Protein AF-A0A8T4MU63-F1 (afdb_monomer)

Radius of gyration: 15.7 Å; Cα contacts (8 Å, |Δi|>4): 397; chains: 1; bounding box: 39×38×38 Å

Nearest PDB structures (foldseek):
  2qgm-assembly1_A  TM=7.595E-01  e=2.784E-06  Bacillus cereus ATCC 14579
  6xcs-assembly2_B  TM=7.759E-01  e=5.709E-04  Klebsiella pneumoniae
  4ue5-assembly1_D  TM=5.874E-01  e=1.477E-03  Canis lupus familiaris
  2b8t-assembly1_A  TM=2.282E-01  e=4.338E+00  Ureaplasma parvum

Mean predicted aligned error: 3.7 Å

Foldseek 3Di:
DDDCLVLQPQAQEEEEAEDAFWQVVLVVVLVSVVVNVVPDQEAEEEQAAQVCLVPVVVSLVVCLPDDRRNFPNNVVSVVVCVVVVHHYGYQAHDDDDPQVRQVSSLVSVVVVSVVGRHYYYYDHLQQLFLDWDADPNDIHQHSNVVNCVVCPSNYFYEYEAEPFEDEQPGGDDDDPDPPRCVRGPYYHYDDYIYGTHRD

Sequence (199 aa):
MKNPLNLFREKEIFLIGEIHGTKEIPHLCFKWINEIAKKYTVAVCLEIPIEYQINLARFFVDEAVNGGFATKEYYSMVQQLKKLGIKIYCINDFVKTQQQKENILAKNILEISKKEKKIIVIMGEVHASKKPFMWKNKKIFPAGYLINKIKGRKMVSIRVLPKSGRSFNQEIVHEKDDFFNSHFNYVYKINKVSPSQLP

Secondary structure (DSSP, 8-state):
---GGGGGTT-SEEEEEE-SSBSHHHHHHHHHHHHHHTTS--EEEEEEEGGGGS-HHHHHHHTTTSTTTS-HHHHHHHHHHHHTT-EEEEEE---SSHHHHHHHHHHHHHHHHHH-SSEEEEEEHHHH-SS-EEETTEEE--HHHHHHHHHGGGEEEEEEEESSBEETTEE----TT-GGGGGSSEEEEES-B-BPPP-

Structure (mmCIF, N/CA/C/O backbone):
data_AF-A0A8T4MU63-F1
#
_entry.id   AF-A0A8T4MU63-F1
#
loop_
_atom_site.group_PDB
_atom_site.id
_atom_site.type_symbol
_atom_site.label_atom_id
_atom_site.label_alt_id
_atom_site.label_comp_id
_atom_site.label_asym_id
_atom_site.label_entity_id
_atom_site.label_seq_id
_atom_site.pdbx_PDB_ins_code
_atom_site.Cartn_x
_atom_site.Cartn_y
_atom_site.Cartn_z
_atom_site.occupancy
_atom_site.B_iso_or_equiv
_atom_site.auth_seq_id
_atom_site.auth_comp_id
_atom_site.auth_asym_id
_atom_site.auth_atom_id
_atom_site.pdbx_PDB_model_num
ATOM 1 N N . MET A 1 1 ? -19.519 -12.144 -7.318 1.00 55.00 1 MET A N 1
ATOM 2 C CA . MET A 1 1 ? -18.195 -12.104 -6.642 1.00 55.00 1 MET A CA 1
ATOM 3 C C . MET A 1 1 ? -18.394 -11.673 -5.197 1.00 55.00 1 MET A C 1
ATOM 5 O O . MET A 1 1 ? -19.199 -10.777 -4.970 1.00 55.00 1 MET A O 1
ATOM 9 N N . LYS A 1 2 ? -17.720 -12.304 -4.224 1.00 61.50 2 LYS A N 1
ATOM 10 C CA . LYS A 1 2 ? -17.814 -11.896 -2.810 1.00 61.50 2 LYS A CA 1
ATOM 11 C C . LYS A 1 2 ? -17.260 -10.475 -2.654 1.00 61.50 2 LYS A C 1
ATOM 13 O O . LYS A 1 2 ? -16.208 -10.166 -3.205 1.00 61.50 2 LYS A O 1
ATOM 18 N N . ASN A 1 3 ? -17.975 -9.616 -1.931 1.00 73.44 3 ASN A N 1
ATOM 19 C CA . ASN A 1 3 ? -17.527 -8.254 -1.666 1.00 73.44 3 ASN A CA 1
ATOM 20 C C . ASN A 1 3 ? -16.319 -8.295 -0.699 1.00 73.44 3 ASN A C 1
ATOM 22 O O . ASN A 1 3 ? -16.495 -8.763 0.432 1.00 73.44 3 ASN A O 1
ATOM 26 N N . PRO A 1 4 ? -15.115 -7.824 -1.094 1.00 73.75 4 PRO A N 1
ATOM 27 C CA . PRO A 1 4 ? -13.934 -7.838 -0.225 1.00 73.75 4 PRO A CA 1
ATOM 28 C C . PRO A 1 4 ? -14.137 -7.050 1.077 1.00 73.75 4 PRO A C 1
ATOM 30 O O . PRO A 1 4 ? -13.479 -7.338 2.073 1.00 73.75 4 PRO A O 1
ATOM 33 N N . LEU A 1 5 ? -15.102 -6.124 1.112 1.00 77.69 5 LEU A N 1
ATOM 34 C CA . LEU A 1 5 ? -15.448 -5.338 2.296 1.00 77.69 5 LEU A CA 1
ATOM 35 C C . LEU A 1 5 ? -15.915 -6.194 3.483 1.00 77.69 5 LEU A C 1
ATOM 37 O O . LEU A 1 5 ? -15.689 -5.821 4.632 1.00 77.69 5 LEU A O 1
ATOM 41 N N . ASN A 1 6 ? -16.499 -7.372 3.235 1.00 84.00 6 ASN A N 1
ATOM 42 C CA . ASN A 1 6 ? -16.913 -8.274 4.316 1.00 84.00 6 ASN A CA 1
ATOM 43 C C . ASN A 1 6 ? -15.715 -8.821 5.103 1.00 84.00 6 ASN A C 1
ATOM 45 O O . ASN A 1 6 ? -15.852 -9.152 6.279 1.00 84.00 6 ASN A O 1
ATOM 49 N N . LEU A 1 7 ? -14.529 -8.866 4.486 1.00 84.38 7 LEU A N 1
ATOM 50 C CA . LEU A 1 7 ? -13.303 -9.285 5.158 1.00 84.38 7 LEU A CA 1
ATOM 51 C C . LEU A 1 7 ? -12.828 -8.256 6.188 1.00 84.38 7 LEU A C 1
ATOM 53 O O . LEU A 1 7 ? -12.027 -8.610 7.040 1.00 84.38 7 LEU A O 1
ATOM 57 N N . PHE A 1 8 ? -13.303 -7.008 6.130 1.00 85.75 8 PHE A N 1
ATOM 58 C CA . PHE A 1 8 ? -12.784 -5.900 6.935 1.00 85.75 8 PHE A CA 1
ATOM 59 C C . PHE A 1 8 ? -13.333 -5.852 8.368 1.00 85.75 8 PHE A C 1
ATOM 61 O O . PHE A 1 8 ? -12.702 -5.272 9.257 1.00 85.75 8 PHE A O 1
ATOM 68 N N . ARG A 1 9 ? -14.503 -6.460 8.616 1.00 87.31 9 ARG A N 1
ATOM 69 C CA . ARG A 1 9 ? -15.263 -6.304 9.871 1.00 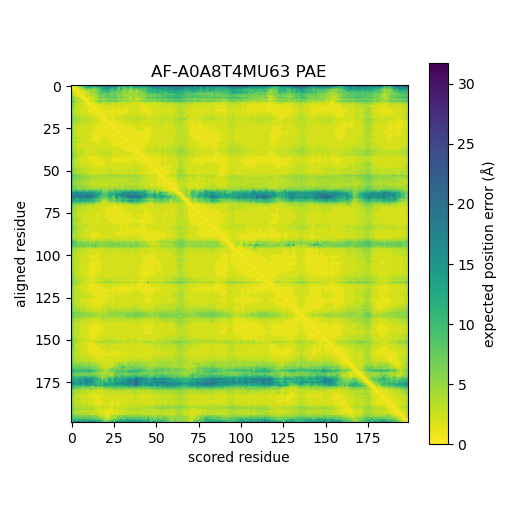87.31 9 ARG A CA 1
ATOM 70 C C . ARG A 1 9 ? -14.395 -6.543 11.111 1.00 87.31 9 ARG A C 1
ATOM 72 O O . ARG A 1 9 ? -14.320 -5.686 11.988 1.00 87.31 9 ARG A O 1
ATOM 79 N N . GLU A 1 10 ? -13.652 -7.642 11.122 1.00 89.19 10 GLU A N 1
ATOM 80 C CA . GLU A 1 10 ? -12.868 -8.108 12.277 1.00 89.19 10 GLU A CA 1
ATOM 81 C C . GLU A 1 10 ? -11.359 -7.848 12.153 1.00 89.19 10 GLU A C 1
ATOM 83 O O . GLU A 1 10 ? -10.572 -8.351 12.952 1.00 89.19 10 GLU A O 1
ATOM 88 N N . LYS A 1 11 ? -10.922 -7.106 11.130 1.00 95.75 11 LYS A N 1
ATOM 89 C CA . LYS A 1 11 ? -9.494 -6.887 10.856 1.00 95.75 11 LYS A CA 1
ATOM 90 C C . LYS A 1 11 ? -9.049 -5.517 11.343 1.00 95.75 11 LYS A C 1
ATOM 92 O O . LYS A 1 11 ? -9.795 -4.546 11.234 1.00 95.75 11 LYS A O 1
ATOM 97 N N . GLU A 1 12 ? -7.841 -5.457 11.884 1.00 97.00 12 GLU A N 1
ATOM 98 C CA . GLU A 1 12 ? -7.156 -4.217 12.265 1.00 97.00 12 GLU A CA 1
ATOM 99 C C . GLU A 1 12 ? -6.360 -3.661 11.078 1.00 97.00 12 GLU A C 1
ATOM 101 O O . GLU A 1 12 ? -6.294 -2.452 10.892 1.00 97.00 12 GLU A O 1
ATOM 106 N N . ILE A 1 13 ? -5.775 -4.541 10.256 1.00 98.31 13 ILE A N 1
ATOM 107 C CA . ILE A 1 13 ? -4.912 -4.156 9.134 1.00 98.31 13 ILE A CA 1
ATOM 108 C C . ILE A 1 13 ? -5.433 -4.770 7.837 1.00 98.31 13 ILE A C 1
ATOM 110 O O . ILE A 1 13 ? -5.631 -5.985 7.746 1.00 98.31 13 ILE A O 1
ATOM 114 N N . PHE A 1 14 ? -5.605 -3.927 6.823 1.00 97.75 14 PHE A N 1
ATOM 115 C CA . PHE A 1 14 ? -6.018 -4.319 5.482 1.00 97.75 14 PHE A CA 1
ATOM 116 C C . PHE A 1 14 ? -4.959 -3.896 4.465 1.00 97.75 14 PHE A C 1
ATOM 118 O O . PHE A 1 14 ? -4.827 -2.713 4.165 1.00 97.75 14 PHE A O 1
ATOM 125 N N . LEU A 1 15 ? -4.190 -4.856 3.955 1.00 98.38 15 LEU A N 1
ATOM 126 C CA . LEU A 1 15 ? -3.169 -4.602 2.939 1.00 98.38 15 LEU A CA 1
ATOM 127 C C . LEU A 1 15 ? -3.791 -4.720 1.548 1.00 98.38 15 LEU A C 1
ATOM 129 O O . LEU A 1 15 ? -4.375 -5.753 1.222 1.00 98.38 15 LEU A O 1
ATOM 133 N N . ILE A 1 16 ? -3.635 -3.692 0.728 1.00 98.06 16 ILE A N 1
ATOM 134 C CA . ILE A 1 16 ? -3.969 -3.689 -0.693 1.00 98.06 16 ILE A CA 1
ATOM 135 C C . ILE A 1 16 ? -2.646 -3.693 -1.450 1.00 98.06 16 ILE A C 1
ATOM 137 O O . ILE A 1 16 ? -1.948 -2.684 -1.496 1.00 98.06 16 ILE A O 1
ATOM 141 N N . GLY A 1 17 ? -2.307 -4.859 -1.990 1.00 97.75 17 GLY A N 1
ATOM 142 C CA . GLY A 1 17 ? -1.205 -5.048 -2.917 1.00 97.75 17 GLY A CA 1
ATOM 143 C C . GLY A 1 17 ? -1.650 -4.715 -4.331 1.00 97.75 17 GLY A C 1
ATOM 144 O O . GLY A 1 17 ? -2.610 -5.316 -4.821 1.00 97.75 17 GLY A O 1
ATOM 145 N N . GLU A 1 18 ? -0.967 -3.780 -4.973 1.00 96.25 18 GLU A N 1
ATOM 146 C CA . GLU A 1 18 ? -1.319 -3.293 -6.305 1.00 96.25 18 GLU A CA 1
ATOM 147 C C . GLU A 1 18 ? -0.120 -3.169 -7.249 1.00 96.25 18 GLU A C 1
ATOM 149 O O . GLU A 1 18 ? 1.030 -3.354 -6.845 1.00 96.25 18 GLU A O 1
ATOM 154 N N . ILE A 1 19 ? -0.413 -2.886 -8.518 1.00 94.25 19 ILE A N 1
ATOM 155 C CA . ILE A 1 19 ? 0.577 -2.555 -9.538 1.00 94.25 19 ILE A CA 1
ATOM 156 C C . ILE A 1 19 ? 0.539 -1.051 -9.813 1.00 94.25 19 ILE A C 1
ATOM 158 O O . ILE A 1 19 ? -0.444 -0.524 -10.341 1.00 94.25 19 ILE A O 1
ATOM 162 N N . HIS A 1 20 ? 1.649 -0.388 -9.496 1.00 93.94 20 HIS A N 1
ATOM 163 C CA . HIS A 1 20 ? 1.800 1.054 -9.647 1.00 93.94 20 HIS A CA 1
ATOM 164 C C . HIS A 1 20 ? 1.567 1.525 -11.086 1.00 93.94 20 HIS A C 1
ATOM 166 O O . HIS A 1 20 ? 1.704 0.768 -12.050 1.00 9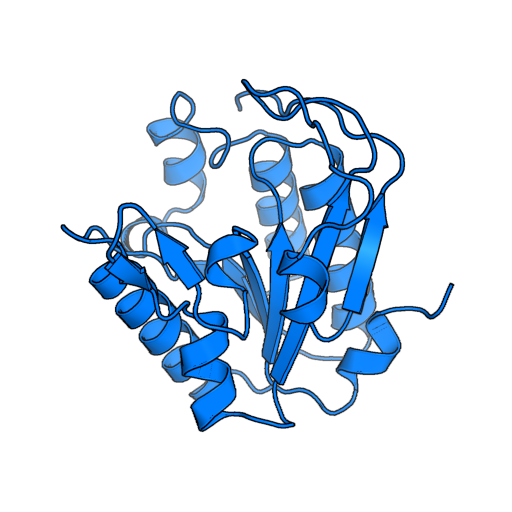3.94 20 HIS A O 1
ATOM 172 N N . GLY A 1 21 ? 1.257 2.812 -11.242 1.00 93.56 21 GLY A N 1
ATOM 173 C CA . GLY A 1 21 ? 1.152 3.449 -12.550 1.00 93.56 21 GLY A CA 1
ATOM 174 C C . GLY A 1 21 ? -0.121 3.118 -13.331 1.00 93.56 21 GLY A C 1
ATOM 175 O O . GLY A 1 21 ? -0.090 3.111 -14.561 1.00 93.56 21 GLY A O 1
ATOM 176 N N . THR A 1 22 ? -1.234 2.819 -12.657 1.00 95.56 22 THR A N 1
ATOM 177 C CA . THR A 1 22 ? -2.535 2.562 -13.300 1.00 95.56 22 THR A CA 1
ATOM 178 C C . THR A 1 22 ? -3.569 3.626 -12.937 1.00 95.56 22 THR A C 1
ATOM 180 O O . THR A 1 22 ? -3.504 4.219 -11.859 1.00 95.56 22 THR A O 1
ATOM 183 N N . LYS A 1 23 ? -4.552 3.865 -13.816 1.00 95.88 23 LYS A N 1
ATOM 184 C CA . LYS A 1 23 ? -5.634 4.827 -13.536 1.00 95.88 23 LYS A CA 1
ATOM 185 C C . LYS A 1 23 ? -6.708 4.267 -12.612 1.00 95.88 23 LYS A C 1
ATOM 187 O O . LYS A 1 23 ? -7.241 4.952 -11.741 1.00 95.88 23 LYS A O 1
ATOM 192 N N . GLU A 1 24 ? -7.067 3.010 -12.832 1.00 97.00 24 GLU A N 1
ATOM 193 C CA . GLU A 1 24 ? -8.263 2.403 -12.263 1.00 97.00 24 GLU A CA 1
ATOM 194 C C . GLU A 1 24 ? -8.048 1.936 -10.827 1.00 97.00 24 GLU A C 1
ATOM 196 O O . GLU A 1 24 ? -8.993 1.956 -10.036 1.00 97.00 24 GLU A O 1
ATOM 201 N N . ILE A 1 25 ? -6.829 1.521 -10.467 1.00 96.50 25 ILE A N 1
ATOM 202 C CA . ILE A 1 25 ? -6.571 0.974 -9.133 1.00 96.50 25 ILE A CA 1
ATOM 203 C C . ILE A 1 25 ? -6.670 2.050 -8.044 1.00 96.50 25 ILE A C 1
ATOM 205 O O . ILE A 1 25 ? -7.399 1.804 -7.081 1.00 96.50 25 ILE A O 1
ATOM 209 N N . PRO A 1 26 ? -6.083 3.259 -8.174 1.00 96.81 26 PRO A N 1
ATOM 210 C CA . PRO A 1 26 ? -6.304 4.328 -7.195 1.00 96.81 26 PRO A CA 1
ATOM 211 C C . PRO A 1 26 ? -7.792 4.666 -7.017 1.00 96.81 26 PRO A C 1
ATOM 213 O O . PRO A 1 26 ? -8.269 4.826 -5.893 1.00 96.81 26 PRO A O 1
ATOM 216 N N . HIS A 1 27 ? -8.564 4.690 -8.110 1.00 97.00 27 HIS A N 1
ATOM 217 C CA . HIS A 1 27 ? -10.010 4.914 -8.048 1.00 97.00 27 HIS A CA 1
ATOM 218 C C . HIS A 1 27 ? -10.750 3.780 -7.316 1.00 97.00 27 HIS A C 1
ATOM 220 O O . HIS A 1 27 ? -11.622 4.033 -6.480 1.00 97.00 27 HIS A O 1
ATOM 226 N N . LEU A 1 28 ? -10.388 2.524 -7.587 1.00 96.81 28 LEU A N 1
ATOM 227 C CA . LEU A 1 28 ? -10.937 1.354 -6.901 1.00 96.81 28 LEU A CA 1
ATOM 228 C C . LEU A 1 28 ? -10.617 1.377 -5.401 1.00 96.81 28 LEU A C 1
ATOM 230 O O . LEU A 1 28 ? -11.514 1.162 -4.581 1.00 96.81 28 LEU A O 1
ATOM 234 N N . CYS A 1 29 ? -9.366 1.675 -5.045 1.00 97.25 29 CYS A N 1
ATOM 235 C CA . CYS A 1 29 ? -8.919 1.833 -3.666 1.00 97.25 29 CYS A CA 1
ATOM 236 C C . CYS A 1 29 ? -9.725 2.919 -2.953 1.00 97.25 29 CYS A C 1
ATOM 238 O O . CYS A 1 29 ? -10.271 2.657 -1.882 1.00 97.25 29 CYS A O 1
ATOM 240 N N . PHE A 1 30 ? -9.880 4.097 -3.567 1.00 97.94 30 PHE A N 1
ATOM 241 C CA . PHE A 1 30 ? -10.707 5.171 -3.017 1.00 97.94 30 PHE A CA 1
ATOM 242 C C . PHE A 1 30 ? -12.149 4.718 -2.780 1.00 97.94 30 PHE A C 1
ATOM 244 O O . PHE A 1 30 ? -12.684 4.921 -1.691 1.00 97.94 30 PHE A O 1
ATOM 251 N N . LYS A 1 31 ? -12.772 4.055 -3.763 1.00 97.25 31 LYS A N 1
ATOM 252 C CA . LYS A 1 31 ? -14.139 3.536 -3.630 1.00 97.25 31 LYS A CA 1
ATOM 253 C C . LYS A 1 31 ? -14.261 2.591 -2.436 1.00 97.25 31 LYS A C 1
ATOM 255 O O . LYS A 1 31 ? -15.193 2.728 -1.649 1.00 97.25 31 LYS A O 1
ATOM 260 N N . TRP A 1 32 ? -13.333 1.648 -2.275 1.00 96.50 32 TRP A N 1
ATOM 261 C CA . TRP A 1 32 ? -13.342 0.741 -1.125 1.00 96.50 32 TRP A CA 1
ATOM 262 C C . TRP A 1 32 ? -13.136 1.477 0.193 1.00 96.50 32 TRP A C 1
ATOM 264 O O . TRP A 1 32 ? -13.890 1.235 1.131 1.00 96.50 32 TRP A O 1
ATOM 274 N N . ILE A 1 33 ? -12.167 2.390 0.259 1.00 96.75 33 ILE A N 1
ATOM 275 C CA . ILE A 1 33 ? -11.900 3.180 1.463 1.00 96.75 33 ILE A CA 1
ATOM 276 C C . ILE A 1 33 ? -13.133 3.998 1.849 1.00 96.75 33 ILE A C 1
ATOM 278 O O . ILE A 1 33 ? -13.525 3.965 3.010 1.00 96.75 33 ILE A O 1
ATOM 282 N N . ASN A 1 34 ? -13.782 4.667 0.896 1.00 96.94 34 ASN A N 1
ATOM 283 C CA . ASN A 1 34 ? -14.987 5.455 1.142 1.00 96.94 34 ASN A CA 1
ATOM 284 C C . ASN A 1 34 ? -16.130 4.588 1.698 1.00 96.94 34 ASN A C 1
ATOM 286 O O . ASN A 1 34 ? -16.748 4.936 2.700 1.00 96.94 34 ASN A O 1
ATOM 290 N N . GLU A 1 35 ? -16.380 3.413 1.110 1.00 95.38 35 GLU A N 1
ATOM 291 C CA . GLU A 1 35 ? -17.399 2.486 1.624 1.00 95.38 35 GLU A CA 1
ATOM 292 C C . GLU A 1 35 ? -17.078 1.953 3.029 1.00 95.38 35 GLU A C 1
ATOM 294 O O . GLU A 1 35 ? -17.983 1.733 3.837 1.00 95.38 35 GLU A O 1
ATOM 299 N N . ILE A 1 36 ? -15.797 1.756 3.344 1.00 94.44 36 ILE A N 1
ATOM 300 C CA . ILE A 1 36 ? -15.350 1.348 4.680 1.00 94.44 36 ILE A CA 1
ATOM 301 C C . ILE A 1 36 ? -15.509 2.500 5.678 1.00 94.44 36 ILE A C 1
ATOM 303 O O . ILE A 1 36 ? -16.008 2.283 6.784 1.00 94.44 36 ILE A O 1
ATOM 307 N N . ALA A 1 37 ? -15.120 3.712 5.286 1.00 95.62 37 ALA A N 1
ATOM 308 C CA . ALA A 1 37 ? -15.138 4.907 6.122 1.00 95.62 37 ALA A CA 1
ATOM 309 C C . ALA A 1 37 ? -16.558 5.301 6.558 1.00 95.62 37 ALA A C 1
ATOM 311 O O . ALA A 1 37 ? -16.740 5.816 7.657 1.00 95.62 37 ALA A O 1
ATOM 312 N N . LYS A 1 38 ? -17.587 4.958 5.768 1.00 95.56 38 LYS A N 1
ATOM 313 C CA . LYS A 1 38 ? -19.004 5.095 6.164 1.00 95.56 38 LYS A CA 1
ATOM 314 C C . LYS A 1 38 ? -19.381 4.293 7.417 1.00 95.56 38 LYS A C 1
ATOM 316 O O . LYS A 1 38 ? -20.405 4.574 8.029 1.00 95.56 38 LYS A O 1
ATOM 321 N N . LYS A 1 39 ? -18.613 3.255 7.766 1.00 95.12 39 LYS A N 1
ATOM 322 C CA . LYS A 1 39 ? -18.921 2.318 8.865 1.00 95.12 39 LYS A CA 1
ATOM 323 C C . LYS A 1 39 ? -17.875 2.310 9.972 1.00 95.12 39 LYS A C 1
ATOM 325 O O . LYS A 1 39 ? -18.159 1.845 11.074 1.00 95.12 39 LYS A O 1
ATOM 330 N N . TYR A 1 40 ? -16.658 2.752 9.676 1.00 95.44 40 TYR A N 1
ATOM 331 C CA . TYR A 1 40 ? -15.519 2.642 10.574 1.00 95.44 40 TYR A CA 1
ATOM 332 C C . TYR A 1 40 ? -14.638 3.881 10.474 1.00 95.44 40 TYR A C 1
ATOM 334 O O . TYR A 1 40 ? -14.332 4.338 9.378 1.00 95.44 40 TYR A O 1
ATOM 342 N N . THR A 1 41 ? -14.120 4.345 11.609 1.00 96.12 41 THR A N 1
ATOM 343 C CA . THR A 1 41 ? -12.958 5.236 11.613 1.00 96.12 41 THR A CA 1
ATOM 344 C C . THR A 1 41 ? -11.750 4.463 11.095 1.00 96.12 41 THR A C 1
ATOM 346 O O . THR A 1 41 ? -11.395 3.419 11.652 1.00 96.12 41 THR A O 1
ATOM 349 N N . VAL A 1 42 ? -11.140 4.958 10.020 1.00 97.62 42 VAL A N 1
ATOM 350 C CA . VAL A 1 42 ? -9.972 4.343 9.385 1.00 97.62 42 VAL A CA 1
ATOM 351 C C . VAL A 1 42 ? -8.897 5.379 9.108 1.00 97.62 42 VAL A C 1
ATOM 353 O O . VAL A 1 42 ? -9.200 6.528 8.788 1.00 97.62 42 VAL A O 1
ATOM 356 N N . ALA A 1 43 ? -7.644 4.943 9.177 1.00 98.62 43 ALA A N 1
ATOM 357 C CA . ALA A 1 43 ? -6.523 5.661 8.592 1.00 98.62 43 ALA A CA 1
ATOM 358 C C . ALA A 1 43 ? -6.015 4.936 7.341 1.00 98.62 43 ALA A C 1
ATOM 360 O O . ALA A 1 43 ? -6.140 3.713 7.214 1.00 98.62 43 ALA A O 1
ATOM 361 N N . VAL A 1 44 ? -5.424 5.692 6.422 1.00 98.62 44 VAL A N 1
ATOM 362 C CA . VAL A 1 44 ? -4.818 5.169 5.196 1.00 98.62 44 VAL A CA 1
ATOM 363 C C . VAL A 1 44 ? -3.307 5.315 5.286 1.00 98.62 44 VAL A C 1
ATOM 365 O O . VAL A 1 44 ? -2.805 6.369 5.647 1.00 98.62 44 VAL A O 1
ATOM 368 N N . CYS A 1 45 ? -2.578 4.260 4.954 1.00 98.75 45 CYS A N 1
ATOM 369 C CA . CYS A 1 45 ? -1.128 4.265 4.828 1.00 98.75 45 CYS A CA 1
ATOM 370 C C . CYS A 1 45 ? -0.761 4.127 3.347 1.00 98.75 45 CYS A C 1
ATOM 372 O O . CYS A 1 45 ? -1.307 3.260 2.662 1.00 98.75 45 CYS A O 1
ATOM 374 N N . LEU A 1 46 ? 0.154 4.959 2.862 1.00 98.06 46 LEU A N 1
ATOM 375 C CA . LEU A 1 46 ? 0.613 4.975 1.475 1.00 98.06 46 LEU A CA 1
ATOM 376 C C . LEU A 1 46 ? 2.114 4.713 1.426 1.00 98.06 46 LEU A C 1
ATOM 378 O O . LEU A 1 46 ? 2.862 5.268 2.235 1.00 98.06 46 LEU A O 1
ATOM 382 N N . GLU A 1 47 ? 2.552 3.914 0.455 1.00 97.06 47 GLU A N 1
ATOM 383 C CA . GLU A 1 47 ? 3.966 3.668 0.143 1.00 97.06 47 GLU A CA 1
ATOM 384 C C . GLU A 1 47 ? 4.663 4.918 -0.440 1.00 97.06 47 GLU A C 1
ATOM 386 O O . GLU A 1 47 ? 5.149 4.937 -1.565 1.00 97.06 47 GLU A O 1
ATOM 391 N N . ILE A 1 48 ? 4.689 5.989 0.348 1.00 96.06 48 ILE A N 1
ATOM 392 C CA . ILE A 1 48 ? 5.313 7.285 0.077 1.00 96.06 48 ILE A CA 1
ATOM 393 C C . ILE A 1 48 ? 6.373 7.516 1.164 1.00 96.06 48 ILE A C 1
ATOM 395 O O . ILE A 1 48 ? 6.137 7.108 2.312 1.00 96.06 48 ILE A O 1
ATOM 399 N N . PRO A 1 49 ? 7.532 8.128 0.844 1.00 95.81 49 PRO A N 1
ATOM 400 C CA . PRO A 1 49 ? 8.550 8.430 1.842 1.00 95.81 49 PRO A CA 1
ATOM 401 C C . PRO A 1 49 ? 8.015 9.295 2.991 1.00 95.81 49 PRO A C 1
ATOM 403 O O . PRO A 1 49 ? 7.237 10.233 2.786 1.00 95.81 49 PRO A O 1
ATOM 406 N N . ILE A 1 50 ? 8.413 8.958 4.216 1.00 96.88 50 ILE A N 1
ATOM 407 C CA . ILE A 1 50 ? 7.948 9.602 5.453 1.00 96.88 50 ILE A CA 1
ATOM 408 C C . ILE A 1 50 ? 8.237 11.105 5.505 1.00 96.88 50 ILE A C 1
ATOM 410 O O . ILE A 1 50 ? 7.459 11.847 6.102 1.00 96.88 50 ILE A O 1
ATOM 414 N N . GLU A 1 51 ? 9.282 11.587 4.836 1.00 95.94 51 GLU A N 1
ATOM 415 C CA . GLU A 1 51 ? 9.583 13.022 4.733 1.00 95.94 51 GLU A CA 1
ATOM 416 C C . GLU A 1 51 ? 8.472 13.841 4.056 1.00 95.94 51 GLU A C 1
ATOM 418 O O . GLU A 1 51 ? 8.277 15.013 4.378 1.00 95.94 51 GLU A O 1
ATOM 423 N N . TYR A 1 52 ? 7.673 13.220 3.182 1.00 96.19 52 TYR A N 1
ATOM 424 C CA . TYR A 1 52 ? 6.546 13.875 2.519 1.00 96.19 52 TYR A CA 1
ATOM 425 C C . TYR A 1 52 ? 5.273 13.895 3.372 1.00 96.19 52 TYR A C 1
ATOM 427 O O . TYR A 1 52 ? 4.253 14.424 2.936 1.00 96.19 52 TYR A O 1
ATOM 435 N N . GLN A 1 53 ? 5.298 13.366 4.600 1.00 96.94 53 GLN A N 1
ATOM 436 C CA . GLN A 1 53 ? 4.133 13.332 5.490 1.00 96.94 53 GLN A CA 1
ATOM 437 C C . GLN A 1 53 ? 3.531 14.725 5.737 1.00 96.94 53 GLN A C 1
ATOM 439 O O . GLN A 1 53 ? 2.306 14.867 5.777 1.00 96.94 53 GLN A O 1
ATOM 444 N N . ILE A 1 54 ? 4.384 15.743 5.904 1.00 95.12 54 ILE A N 1
ATOM 445 C CA . ILE A 1 54 ? 3.967 17.133 6.155 1.00 95.12 54 ILE A CA 1
ATOM 446 C C . ILE A 1 54 ? 3.427 17.769 4.871 1.00 95.12 54 ILE A C 1
ATOM 448 O O . ILE A 1 54 ? 2.414 18.467 4.899 1.00 95.12 54 ILE A O 1
ATOM 452 N N . ASN A 1 55 ? 4.071 17.500 3.732 1.00 94.25 55 ASN A N 1
ATOM 453 C CA . ASN A 1 55 ? 3.700 18.071 2.444 1.00 94.25 55 ASN A CA 1
ATOM 454 C C . ASN A 1 55 ? 3.573 16.992 1.364 1.00 94.25 55 ASN A C 1
ATOM 456 O O . ASN A 1 55 ? 4.401 16.874 0.464 1.00 94.25 55 ASN A O 1
ATOM 460 N N . LEU A 1 56 ? 2.477 16.234 1.434 1.00 93.00 56 LEU A N 1
ATOM 461 C CA . LEU A 1 56 ? 2.166 15.199 0.446 1.00 93.00 56 LEU A CA 1
ATOM 462 C C . LEU A 1 56 ? 2.057 15.749 -0.978 1.00 93.00 56 LEU A C 1
ATOM 464 O O . LEU A 1 56 ? 2.346 15.022 -1.915 1.00 93.00 56 LEU A O 1
ATOM 468 N N . ALA A 1 57 ? 1.633 17.005 -1.159 1.00 92.31 57 ALA A N 1
ATOM 469 C CA . ALA A 1 57 ? 1.530 17.594 -2.492 1.00 92.31 57 ALA A CA 1
ATOM 470 C C . ALA A 1 57 ? 2.908 17.704 -3.160 1.00 92.31 57 ALA A C 1
ATOM 472 O O . ALA A 1 57 ? 3.020 17.441 -4.353 1.00 92.31 57 ALA A O 1
ATOM 473 N N . ARG A 1 58 ? 3.954 17.999 -2.375 1.00 92.81 58 ARG A N 1
ATOM 474 C CA . ARG A 1 58 ? 5.336 18.055 -2.856 1.00 92.81 58 ARG A CA 1
ATOM 475 C C . ARG A 1 58 ? 5.809 16.725 -3.445 1.00 92.81 58 ARG A C 1
ATOM 477 O O . ARG A 1 58 ? 6.452 16.755 -4.480 1.00 92.81 58 ARG A O 1
ATOM 484 N N . PHE A 1 59 ? 5.435 15.579 -2.868 1.00 92.38 59 PHE A N 1
ATOM 485 C CA . PHE A 1 59 ? 5.777 14.265 -3.439 1.00 92.38 59 PHE A CA 1
ATOM 486 C C . PHE A 1 59 ? 5.315 14.135 -4.895 1.00 92.38 59 PHE A C 1
ATOM 488 O O . PHE A 1 59 ? 6.062 13.669 -5.746 1.00 92.38 59 PHE A O 1
ATOM 495 N N . PHE A 1 60 ? 4.094 14.586 -5.192 1.00 90.88 60 PHE A N 1
ATOM 496 C CA . PHE A 1 60 ? 3.541 14.494 -6.542 1.00 90.88 60 PHE A CA 1
ATOM 497 C C . PHE A 1 60 ? 4.206 15.450 -7.532 1.00 90.88 60 PHE A C 1
ATOM 499 O O . PHE A 1 60 ? 4.116 15.216 -8.727 1.00 90.88 60 PHE A O 1
ATOM 506 N N . VAL A 1 61 ? 4.879 16.496 -7.054 1.00 88.38 61 VAL A N 1
ATOM 507 C CA . VAL A 1 61 ? 5.679 17.390 -7.899 1.00 88.38 61 VAL A CA 1
ATOM 508 C C . VAL A 1 61 ? 7.088 16.827 -8.083 1.00 88.38 61 VAL A C 1
ATOM 510 O O . VAL A 1 61 ? 7.535 16.674 -9.215 1.00 88.38 61 VAL A O 1
ATOM 513 N N . ASP A 1 62 ? 7.759 16.475 -6.985 1.00 86.06 62 ASP A N 1
ATOM 514 C CA . ASP A 1 62 ? 9.158 16.031 -6.976 1.00 86.06 62 ASP A CA 1
ATOM 515 C C . ASP A 1 62 ? 9.344 14.703 -7.734 1.00 86.06 62 ASP A C 1
ATOM 517 O O . ASP A 1 62 ? 10.302 14.541 -8.486 1.00 86.06 62 ASP A O 1
ATOM 521 N N . GLU A 1 63 ? 8.410 13.760 -7.578 1.00 84.06 63 GLU A N 1
ATOM 522 C CA . GLU A 1 63 ? 8.513 12.405 -8.142 1.00 84.06 63 GLU A CA 1
ATOM 523 C C . GLU A 1 63 ? 7.695 12.220 -9.428 1.00 84.06 63 GLU A C 1
ATOM 525 O O . GLU A 1 63 ? 7.554 11.097 -9.917 1.00 84.06 63 GLU A O 1
ATOM 530 N N . ALA A 1 64 ? 7.179 13.307 -10.015 1.00 75.12 64 ALA A N 1
ATOM 531 C CA . ALA A 1 64 ? 6.350 13.270 -11.224 1.00 75.12 64 ALA A CA 1
ATOM 532 C C . ALA A 1 64 ? 7.014 12.534 -12.401 1.00 75.12 64 ALA A C 1
ATOM 534 O O . ALA A 1 64 ? 6.332 12.108 -13.318 1.00 75.12 64 ALA A O 1
ATOM 535 N N . VAL A 1 65 ? 8.335 12.356 -12.402 1.00 69.75 65 VAL A N 1
ATOM 536 C CA . VAL A 1 65 ? 9.074 11.679 -13.480 1.00 69.75 65 VAL A CA 1
ATOM 537 C C . VAL A 1 65 ? 9.431 10.218 -13.173 1.00 69.75 65 VAL A C 1
ATOM 539 O O . VAL A 1 65 ? 9.876 9.498 -14.067 1.00 69.75 65 VAL A O 1
ATOM 542 N N . ASN A 1 66 ? 9.195 9.737 -11.948 1.00 68.06 66 ASN A N 1
ATOM 543 C CA . ASN A 1 66 ? 9.731 8.464 -11.465 1.00 68.06 66 ASN A CA 1
ATOM 544 C C . ASN A 1 66 ? 8.637 7.412 -11.196 1.00 68.06 66 ASN A C 1
ATOM 546 O O . ASN A 1 66 ? 7.936 7.408 -10.185 1.00 68.06 66 ASN A O 1
ATOM 550 N N . GLY A 1 67 ? 8.542 6.425 -12.091 1.00 64.50 67 GLY A N 1
ATOM 551 C CA . GLY A 1 67 ? 8.099 5.070 -11.729 1.00 64.50 67 GLY A CA 1
ATOM 552 C C . GLY A 1 67 ? 6.603 4.833 -11.483 1.00 64.50 67 GLY A C 1
ATOM 553 O O . GLY A 1 67 ? 6.247 3.747 -11.037 1.00 64.50 67 GLY A O 1
ATOM 554 N N . GLY A 1 68 ? 5.716 5.787 -11.786 1.00 74.50 68 GLY A N 1
ATOM 555 C CA . GLY A 1 68 ? 4.259 5.580 -11.703 1.00 74.50 68 GLY A CA 1
ATOM 556 C C . GLY A 1 68 ? 3.663 5.648 -10.287 1.00 74.50 68 GLY A C 1
ATOM 557 O O . GLY A 1 68 ? 2.508 5.261 -10.096 1.00 74.50 68 GLY A O 1
ATOM 558 N N . PHE A 1 69 ? 4.421 6.148 -9.306 1.00 76.50 69 PHE A N 1
ATOM 559 C CA . PHE A 1 69 ? 3.970 6.331 -7.917 1.00 76.50 69 PHE A CA 1
ATOM 560 C C . PHE A 1 69 ? 3.353 7.717 -7.681 1.00 76.50 69 PHE A C 1
ATOM 562 O O . PHE A 1 69 ? 2.315 7.848 -7.032 1.00 76.50 69 PHE A O 1
ATOM 569 N N . ALA A 1 70 ? 3.960 8.758 -8.249 1.00 87.69 70 ALA A N 1
ATOM 570 C CA . ALA A 1 70 ? 3.472 10.131 -8.206 1.00 87.69 70 ALA A CA 1
ATOM 571 C C . ALA A 1 70 ? 2.633 10.431 -9.452 1.00 87.69 70 ALA A C 1
ATOM 573 O O . ALA A 1 70 ? 3.099 11.023 -10.417 1.00 87.69 70 ALA A O 1
ATOM 574 N N . THR A 1 71 ? 1.384 9.968 -9.448 1.00 91.25 71 THR A N 1
ATOM 575 C CA . THR A 1 71 ? 0.466 10.112 -10.588 1.00 91.25 71 THR A CA 1
ATOM 576 C C . THR A 1 71 ? -0.697 11.027 -10.254 1.00 91.25 71 THR A C 1
ATOM 578 O O . THR A 1 71 ? -1.073 11.182 -9.084 1.00 91.25 71 THR A O 1
ATOM 581 N N . LYS A 1 72 ? -1.327 11.587 -11.290 1.00 92.69 72 LYS A N 1
ATOM 582 C CA . LYS A 1 72 ? -2.544 12.394 -11.146 1.00 92.69 72 LYS A CA 1
ATOM 583 C C . LYS A 1 72 ? -3.652 11.630 -10.420 1.00 92.69 72 LYS A C 1
ATOM 585 O O . LYS A 1 72 ? -4.386 12.207 -9.615 1.00 92.69 72 LYS A O 1
ATOM 590 N N . GLU A 1 73 ? -3.777 10.331 -10.676 1.00 95.25 73 GLU A N 1
ATOM 591 C CA . GLU A 1 73 ? -4.806 9.486 -10.072 1.00 95.25 73 GLU A CA 1
ATOM 592 C C . GLU A 1 73 ? -4.559 9.235 -8.578 1.00 95.25 73 GLU A C 1
ATOM 594 O O . GLU A 1 73 ? -5.491 9.365 -7.778 1.00 95.25 73 GLU A O 1
ATOM 599 N N . TYR A 1 74 ? -3.311 8.974 -8.172 1.00 95.06 74 TYR A N 1
ATOM 600 C CA . TYR A 1 74 ? -2.957 8.895 -6.751 1.00 95.06 74 TYR A CA 1
ATOM 601 C C . TYR A 1 74 ? -3.127 10.243 -6.042 1.00 95.06 74 TYR A C 1
ATOM 603 O O . TYR A 1 74 ? -3.685 10.286 -4.942 1.00 95.06 74 TYR A O 1
ATOM 611 N N . TYR A 1 75 ? -2.720 11.348 -6.674 1.00 95.44 75 TYR A N 1
ATOM 612 C CA . TYR A 1 75 ? -2.909 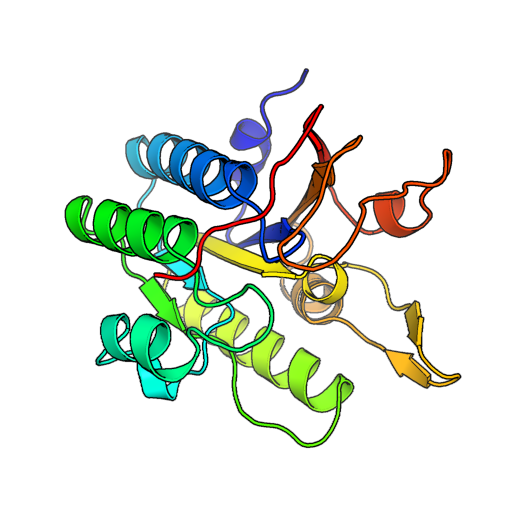12.683 -6.107 1.00 95.44 75 TYR A CA 1
ATOM 613 C C . TYR A 1 75 ? -4.394 12.996 -5.895 1.00 95.44 75 TYR A C 1
ATOM 615 O O . TYR A 1 75 ? -4.801 13.417 -4.810 1.00 95.44 75 TYR A O 1
ATOM 623 N N . SER A 1 76 ? -5.227 12.707 -6.897 1.00 96.25 76 SER A N 1
ATOM 624 C CA . SER A 1 76 ? -6.681 12.850 -6.810 1.00 96.25 76 SER A CA 1
ATOM 625 C C . SER A 1 76 ? -7.273 12.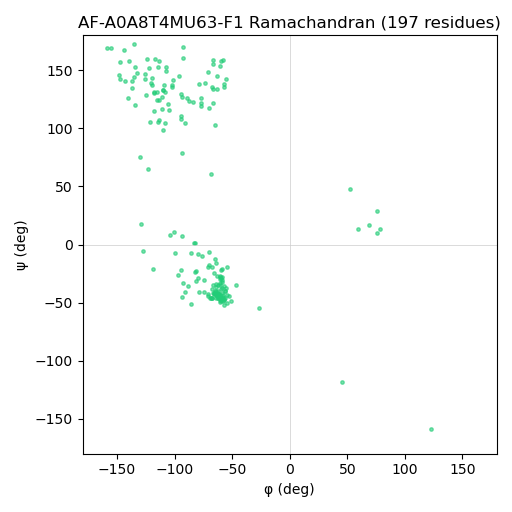014 -5.673 1.00 96.25 76 SER A C 1
ATOM 627 O O . SER A 1 76 ? -8.101 12.519 -4.911 1.00 96.25 76 SER A O 1
ATOM 629 N N . MET A 1 77 ? -6.831 10.763 -5.501 1.00 97.56 77 MET A N 1
ATOM 630 C CA . MET A 1 77 ? -7.243 9.932 -4.365 1.00 97.56 77 MET A CA 1
ATOM 631 C C . MET A 1 77 ? -6.852 10.580 -3.030 1.00 97.56 77 MET A C 1
ATOM 633 O O . MET A 1 77 ? -7.701 10.705 -2.150 1.00 97.56 77 MET A O 1
ATOM 637 N N . VAL A 1 78 ? -5.606 11.040 -2.873 1.00 97.25 78 VAL A N 1
ATOM 638 C CA . VAL A 1 78 ? -5.131 11.706 -1.644 1.00 97.25 78 VAL A CA 1
ATOM 639 C C . VAL A 1 78 ? -5.978 12.935 -1.313 1.00 97.25 78 VAL A C 1
ATOM 641 O O . VAL A 1 78 ? -6.387 13.105 -0.164 1.00 97.25 78 VAL A O 1
ATOM 644 N N . GLN A 1 79 ? -6.288 13.773 -2.304 1.00 97.56 79 GLN A N 1
ATOM 645 C CA . GLN A 1 79 ? -7.134 14.955 -2.114 1.00 97.56 79 GLN A CA 1
ATOM 646 C C . GLN A 1 79 ? -8.550 14.580 -1.667 1.00 97.56 79 GLN A C 1
ATOM 648 O O . GLN A 1 79 ? -9.100 15.198 -0.756 1.00 97.56 79 GLN A O 1
ATOM 653 N N . GLN A 1 80 ? -9.140 13.544 -2.265 1.00 98.19 80 GLN A N 1
ATOM 654 C CA . GLN A 1 80 ? -10.468 13.069 -1.877 1.00 98.19 80 GLN A CA 1
ATOM 655 C C . GLN A 1 80 ? -10.478 12.477 -0.461 1.00 98.19 80 GLN A C 1
ATOM 657 O O . GLN A 1 80 ? -11.378 12.782 0.316 1.00 98.19 80 GLN A O 1
ATOM 662 N N . LEU A 1 81 ? -9.460 11.699 -0.083 1.00 98.19 81 LEU A N 1
ATOM 663 C CA . LEU A 1 81 ? -9.317 11.172 1.279 1.00 98.19 81 LEU A CA 1
ATOM 664 C C . LEU A 1 81 ? -9.192 12.298 2.317 1.00 98.19 81 LEU A C 1
ATOM 666 O O . LEU A 1 81 ? -9.859 12.253 3.350 1.00 98.19 81 LEU A O 1
ATOM 670 N N . LYS A 1 82 ? -8.411 13.346 2.017 1.00 97.38 82 LYS A N 1
ATOM 671 C CA . LYS A 1 82 ? -8.304 14.539 2.872 1.00 97.38 82 LYS A CA 1
ATOM 672 C C . LYS A 1 82 ? -9.643 15.257 3.035 1.00 97.38 82 LYS A C 1
ATOM 674 O O . LYS A 1 82 ? -9.993 15.621 4.153 1.00 97.38 82 LYS A O 1
ATOM 679 N N . LYS A 1 83 ? -10.415 15.417 1.953 1.00 98.12 83 LYS A N 1
ATOM 680 C CA . LYS A 1 83 ? -11.766 16.011 2.001 1.00 98.12 83 LYS A CA 1
ATOM 681 C C . LYS A 1 83 ? -12.731 15.219 2.890 1.00 98.12 83 LYS A C 1
ATOM 683 O O . LYS A 1 83 ? -13.620 15.813 3.483 1.00 98.12 83 LYS A O 1
ATOM 688 N N . LEU A 1 84 ? -12.540 13.904 3.008 1.00 97.75 84 LEU A N 1
ATOM 689 C CA . LEU A 1 84 ? -13.304 13.040 3.915 1.00 97.75 84 LEU A CA 1
ATOM 690 C C . LEU A 1 84 ? -12.789 13.059 5.368 1.00 97.75 84 LEU A C 1
ATOM 692 O O . LEU A 1 84 ? -13.314 12.328 6.203 1.00 97.75 84 LEU A O 1
ATOM 696 N N . GLY A 1 85 ? -11.748 13.839 5.683 1.00 97.88 85 GLY A N 1
ATOM 697 C CA . GLY A 1 85 ? -11.136 13.864 7.015 1.00 97.88 85 GLY A CA 1
ATOM 698 C C . GLY A 1 85 ? -10.381 12.580 7.379 1.00 97.88 85 GLY A C 1
ATOM 699 O O . GLY A 1 85 ? -10.099 12.341 8.553 1.00 97.88 85 GLY A O 1
ATOM 700 N N . ILE A 1 86 ? -10.052 11.734 6.397 1.00 98.31 86 ILE A N 1
ATOM 701 C CA . ILE A 1 86 ? -9.318 10.487 6.628 1.00 98.31 86 ILE A CA 1
ATOM 702 C C . ILE A 1 86 ? -7.842 10.813 6.851 1.00 98.31 86 ILE A C 1
ATOM 704 O O . ILE A 1 86 ? -7.201 11.458 6.018 1.00 98.31 86 ILE A O 1
ATOM 708 N N . LYS A 1 87 ? -7.282 10.332 7.967 1.00 98.56 87 LYS A N 1
ATOM 709 C CA . LYS A 1 87 ? -5.849 10.467 8.256 1.00 98.56 87 LYS A CA 1
ATOM 710 C C . LYS A 1 87 ? -5.030 9.656 7.254 1.00 98.56 87 LYS A C 1
ATOM 712 O O . LYS A 1 87 ? -5.335 8.488 7.009 1.00 98.56 87 LYS A O 1
ATOM 717 N N . ILE A 1 88 ? -3.972 10.263 6.723 1.00 98.56 88 ILE A N 1
ATOM 718 C CA . ILE A 1 88 ? -3.060 9.639 5.760 1.00 98.56 88 ILE A CA 1
ATOM 719 C C . ILE A 1 88 ? -1.660 9.578 6.367 1.00 98.56 88 ILE A C 1
ATOM 721 O O . ILE A 1 88 ? -1.153 10.598 6.832 1.00 98.56 88 ILE A O 1
ATOM 725 N N . TYR A 1 89 ? -1.040 8.402 6.318 1.00 98.56 89 TYR A N 1
ATOM 726 C CA . TYR A 1 89 ? 0.324 8.149 6.763 1.00 98.56 89 TYR A CA 1
ATOM 727 C C . TYR A 1 89 ? 1.226 7.749 5.592 1.00 98.56 89 TYR A C 1
ATOM 729 O O . TYR A 1 89 ? 0.893 6.842 4.830 1.00 98.56 89 TYR A O 1
ATOM 737 N N . CYS A 1 90 ? 2.386 8.383 5.476 1.00 98.31 90 CYS A N 1
ATOM 738 C CA . CYS A 1 90 ? 3.503 7.902 4.670 1.00 98.31 90 CYS A CA 1
ATOM 739 C C . CYS A 1 90 ? 4.234 6.798 5.443 1.00 98.31 90 CYS A C 1
ATOM 741 O O . CYS A 1 90 ? 4.410 6.915 6.656 1.00 98.31 90 CYS A O 1
ATOM 743 N N . ILE A 1 91 ? 4.641 5.718 4.773 1.00 98.12 91 ILE A N 1
ATOM 744 C CA . ILE A 1 91 ? 5.254 4.558 5.451 1.00 98.12 91 ILE A CA 1
ATOM 745 C C . ILE A 1 91 ? 6.599 4.113 4.879 1.00 98.12 91 ILE A C 1
ATOM 747 O O . ILE A 1 91 ? 7.212 3.214 5.457 1.00 98.12 91 ILE A O 1
ATOM 751 N N . ASN A 1 92 ? 7.064 4.705 3.780 1.00 95.75 92 ASN A N 1
ATOM 752 C CA . ASN A 1 92 ? 8.315 4.310 3.137 1.00 95.75 92 ASN A CA 1
ATOM 753 C C . ASN A 1 92 ? 9.504 5.151 3.639 1.00 95.75 92 ASN A C 1
ATOM 755 O O . ASN A 1 92 ? 9.310 6.238 4.173 1.00 95.75 92 ASN A O 1
ATOM 759 N N . ASP A 1 93 ? 10.724 4.654 3.462 1.00 93.69 93 ASP A N 1
ATOM 760 C CA . ASP A 1 93 ? 11.966 5.360 3.806 1.00 93.69 93 ASP A CA 1
ATOM 761 C C . ASP A 1 93 ? 13.077 4.970 2.818 1.00 93.69 93 ASP A C 1
ATOM 763 O O . ASP A 1 93 ? 13.020 3.903 2.190 1.00 93.69 93 ASP A O 1
ATOM 767 N N . PHE A 1 94 ? 14.091 5.818 2.676 1.00 89.50 94 PHE A N 1
ATOM 768 C CA . PHE A 1 94 ? 15.221 5.571 1.788 1.00 89.50 94 PHE A CA 1
ATOM 769 C C . PHE A 1 94 ? 16.194 4.569 2.409 1.00 89.50 94 PHE A C 1
ATOM 771 O O . PHE A 1 94 ? 16.792 4.789 3.461 1.00 89.50 94 PHE A O 1
ATOM 778 N N . VAL A 1 95 ? 16.388 3.440 1.729 1.00 94.00 95 VAL A N 1
ATOM 779 C CA . VAL A 1 95 ? 17.223 2.333 2.211 1.00 94.00 95 VAL A CA 1
ATOM 780 C C . VAL A 1 95 ? 18.052 1.710 1.102 1.00 94.00 95 VAL A C 1
ATOM 782 O O . VAL A 1 95 ? 17.715 1.780 -0.076 1.00 94.00 95 VAL A O 1
ATOM 785 N N . LYS A 1 96 ? 19.137 1.037 1.497 1.00 93.12 96 LYS A N 1
ATOM 786 C CA . LYS A 1 96 ? 20.120 0.473 0.562 1.00 93.12 96 LYS A CA 1
ATOM 787 C C . LYS A 1 96 ? 19.712 -0.880 -0.023 1.00 93.12 96 LYS A C 1
ATOM 789 O O . LYS A 1 96 ? 20.224 -1.269 -1.067 1.00 93.12 96 LYS A O 1
ATOM 794 N N . THR A 1 97 ? 18.850 -1.639 0.656 1.00 95.88 97 THR A N 1
ATOM 795 C CA . THR A 1 97 ? 18.496 -3.008 0.246 1.00 95.88 97 THR A CA 1
ATOM 796 C C . THR A 1 97 ? 16.997 -3.264 0.306 1.00 95.88 97 THR A C 1
ATOM 798 O O . THR A 1 97 ? 16.291 -2.705 1.145 1.00 95.88 97 THR A O 1
ATOM 801 N N . GLN A 1 98 ? 16.524 -4.198 -0.528 1.00 95.50 98 GLN A N 1
ATOM 802 C CA . GLN A 1 98 ? 15.122 -4.619 -0.526 1.00 95.50 98 GLN A CA 1
ATOM 803 C C . GLN A 1 98 ? 14.670 -5.108 0.856 1.00 95.50 98 GLN A C 1
ATOM 805 O O . GLN A 1 98 ? 13.628 -4.688 1.336 1.00 95.50 98 GLN A O 1
ATOM 810 N N . GLN A 1 99 ? 15.457 -5.950 1.538 1.00 97.69 99 GLN A N 1
ATOM 811 C CA . GLN A 1 99 ? 15.048 -6.479 2.844 1.00 97.69 99 GLN A CA 1
ATOM 812 C C . GLN A 1 99 ? 14.971 -5.388 3.922 1.00 97.69 99 GLN A C 1
ATOM 814 O O . GLN A 1 99 ? 14.093 -5.443 4.781 1.00 97.69 99 GLN A O 1
ATOM 819 N N . GLN A 1 100 ? 15.852 -4.381 3.877 1.00 97.50 100 GLN A N 1
ATOM 820 C CA . GLN A 1 100 ? 15.724 -3.208 4.746 1.00 97.50 100 GLN A CA 1
ATOM 821 C C . GLN A 1 100 ? 14.419 -2.458 4.461 1.00 97.50 100 GLN A C 1
ATOM 823 O O . GLN A 1 100 ? 13.743 -2.074 5.413 1.00 97.50 100 GLN A O 1
ATOM 828 N N . LYS A 1 101 ? 14.023 -2.331 3.186 1.00 97.44 101 LYS A N 1
ATOM 829 C CA . LYS A 1 101 ? 12.753 -1.697 2.795 1.00 97.44 101 LYS A CA 1
ATOM 830 C C . LYS A 1 101 ? 11.565 -2.438 3.396 1.00 97.44 101 LYS A C 1
ATOM 832 O O . LYS A 1 101 ? 10.743 -1.824 4.069 1.00 97.44 101 LYS A O 1
ATOM 837 N N . GLU A 1 102 ? 11.520 -3.762 3.244 1.00 98.44 102 GLU A N 1
ATOM 838 C CA . GLU A 1 102 ? 10.448 -4.584 3.825 1.00 98.44 102 GLU A CA 1
ATOM 839 C C . GLU A 1 102 ? 10.366 -4.442 5.352 1.00 98.44 102 GLU A C 1
ATOM 841 O O . GLU A 1 102 ? 9.273 -4.324 5.911 1.00 98.44 102 GLU A O 1
ATOM 846 N N . ASN A 1 103 ? 11.519 -4.418 6.032 1.00 98.44 103 ASN A N 1
ATOM 847 C CA . ASN A 1 103 ? 11.584 -4.263 7.485 1.00 98.44 103 ASN A CA 1
ATOM 848 C C . ASN A 1 103 ? 11.050 -2.896 7.937 1.00 98.44 103 ASN A C 1
ATOM 850 O O . ASN A 1 103 ? 10.305 -2.833 8.917 1.00 98.44 103 ASN A O 1
ATOM 854 N N . ILE A 1 104 ? 11.413 -1.813 7.241 1.00 98.38 104 ILE A N 1
ATOM 855 C CA . ILE A 1 104 ? 10.949 -0.463 7.582 1.00 98.38 104 ILE A CA 1
ATOM 856 C C . ILE A 1 104 ? 9.455 -0.309 7.310 1.00 98.38 104 ILE A C 1
ATOM 858 O O . ILE A 1 104 ? 8.736 0.149 8.198 1.00 98.38 104 ILE A O 1
ATOM 862 N N . LEU A 1 105 ? 8.966 -0.759 6.149 1.00 98.62 105 LEU A N 1
ATOM 863 C CA . LEU A 1 105 ? 7.534 -0.746 5.836 1.00 98.62 105 LEU A CA 1
ATOM 864 C C . LEU A 1 105 ? 6.737 -1.474 6.928 1.00 98.62 105 LEU A C 1
ATOM 866 O O . LEU A 1 105 ? 5.792 -0.915 7.487 1.00 98.62 105 LEU A O 1
ATOM 870 N N . ALA A 1 106 ? 7.152 -2.694 7.290 1.00 98.75 106 ALA A N 1
ATOM 871 C CA . ALA A 1 106 ? 6.496 -3.471 8.338 1.00 98.75 106 ALA A CA 1
ATOM 872 C C . ALA A 1 106 ? 6.519 -2.755 9.695 1.00 98.75 106 ALA A C 1
ATOM 874 O O . ALA A 1 106 ? 5.479 -2.656 10.348 1.00 98.75 106 ALA A O 1
ATOM 875 N N . LYS A 1 107 ? 7.681 -2.231 10.107 1.00 98.62 107 LYS A N 1
ATOM 876 C CA . LYS A 1 107 ? 7.838 -1.481 11.361 1.00 98.62 107 LYS A CA 1
ATOM 877 C C . LYS A 1 107 ? 6.885 -0.287 11.408 1.00 98.62 107 LYS A C 1
ATOM 879 O O . LYS A 1 107 ? 6.120 -0.165 12.361 1.00 98.62 107 LYS A O 1
ATOM 884 N N . ASN A 1 108 ? 6.888 0.551 10.375 1.00 98.62 108 ASN A N 1
ATOM 885 C CA . ASN A 1 108 ? 6.079 1.767 10.325 1.00 98.62 108 ASN A CA 1
ATOM 886 C C . ASN A 1 108 ? 4.579 1.448 10.386 1.00 98.62 108 ASN A C 1
ATOM 888 O O . ASN A 1 108 ? 3.855 2.029 11.195 1.00 98.62 108 ASN A O 1
ATOM 892 N N . ILE A 1 109 ? 4.119 0.461 9.611 1.00 98.69 109 ILE A N 1
ATOM 893 C CA . ILE A 1 109 ? 2.719 0.011 9.627 1.00 98.69 109 ILE A CA 1
ATOM 894 C C . ILE A 1 109 ? 2.317 -0.506 11.012 1.00 98.69 109 ILE A C 1
ATOM 896 O O . ILE A 1 109 ? 1.230 -0.192 11.503 1.00 98.69 109 ILE A O 1
ATOM 900 N N . LEU A 1 110 ? 3.179 -1.291 11.663 1.00 98.62 110 LEU A N 1
ATOM 901 C CA . LEU A 1 110 ? 2.899 -1.830 12.991 1.00 98.62 110 LEU A CA 1
ATOM 902 C C . LEU A 1 110 ? 2.808 -0.725 14.044 1.00 98.62 110 LEU A C 1
ATOM 904 O O . LEU A 1 110 ? 1.878 -0.765 14.849 1.00 98.62 110 LEU A O 1
ATOM 908 N N . GLU A 1 111 ? 3.695 0.271 14.016 1.00 98.38 111 GLU A N 1
ATOM 909 C CA . GLU A 1 111 ? 3.622 1.426 14.921 1.00 98.38 111 GLU A CA 1
ATOM 910 C C . GLU A 1 111 ? 2.343 2.244 14.715 1.00 98.38 111 GLU A C 1
ATOM 912 O O . GLU A 1 111 ? 1.685 2.618 15.688 1.00 98.38 111 GLU A O 1
ATOM 917 N N . ILE A 1 112 ? 1.930 2.471 13.466 1.00 98.56 112 ILE A N 1
ATOM 918 C CA . ILE A 1 112 ? 0.665 3.159 13.170 1.00 98.56 112 ILE A CA 1
ATOM 919 C C . ILE A 1 112 ? -0.522 2.327 13.675 1.00 98.56 112 ILE A C 1
ATOM 921 O O . ILE A 1 112 ? -1.429 2.874 14.298 1.00 98.56 112 ILE A O 1
ATOM 925 N N . SER A 1 113 ? -0.489 0.998 13.520 1.00 97.81 113 SER A N 1
ATOM 926 C CA . SER A 1 113 ? -1.554 0.098 14.000 1.00 97.81 113 SER A CA 1
ATOM 927 C C . SER A 1 113 ? -1.715 0.049 15.526 1.00 97.81 113 SER A C 1
ATOM 929 O O . SER A 1 113 ? -2.691 -0.514 16.017 1.00 97.81 113 SER A O 1
ATOM 931 N N . LYS A 1 114 ? -0.756 0.587 16.295 1.00 97.81 114 LYS A N 1
ATOM 932 C CA . LYS A 1 114 ? -0.902 0.769 17.750 1.00 97.81 114 LYS A CA 1
ATOM 933 C C . LYS A 1 114 ? -1.727 2.013 18.088 1.00 97.81 114 LYS A C 1
ATOM 935 O O . LYS A 1 114 ? -2.356 2.051 19.138 1.00 97.81 114 LYS A O 1
ATOM 940 N N . LYS A 1 115 ? -1.696 3.023 17.215 1.00 97.81 115 LYS A N 1
ATOM 941 C CA . LYS A 1 115 ? -2.374 4.319 17.384 1.00 97.81 115 LYS A CA 1
ATOM 942 C C . LYS A 1 115 ? -3.758 4.321 16.743 1.00 97.81 115 LYS A C 1
ATOM 944 O O . LYS A 1 115 ? -4.673 4.964 17.241 1.00 97.81 115 LY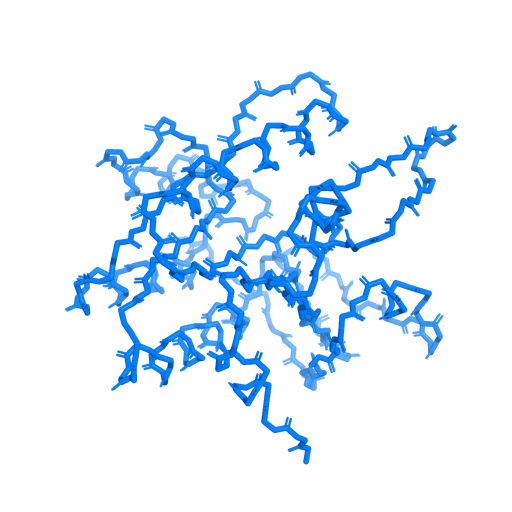S A O 1
ATOM 949 N N . GLU A 1 116 ? -3.899 3.593 15.642 1.00 97.81 116 GLU A N 1
ATOM 950 C CA . GLU A 1 116 ? -5.104 3.552 14.826 1.00 97.81 116 GLU A CA 1
ATOM 951 C C . GLU A 1 116 ? -5.744 2.163 14.902 1.00 97.81 116 GLU A C 1
ATOM 953 O O . GLU A 1 116 ? -5.119 1.151 14.584 1.00 97.81 116 GLU A O 1
ATOM 958 N N . LYS A 1 117 ? -7.021 2.106 15.302 1.00 93.19 117 LYS A N 1
ATOM 959 C CA . LYS A 1 117 ? -7.755 0.840 15.495 1.00 93.19 117 LYS A CA 1
ATOM 960 C C . LYS A 1 117 ? -7.894 0.035 14.200 1.00 93.19 117 LYS A C 1
ATOM 962 O O . LYS A 1 117 ? -7.933 -1.196 14.235 1.00 93.19 117 LYS A O 1
ATOM 967 N N . LYS A 1 118 ? -8.039 0.734 13.071 1.00 97.25 118 LYS A N 1
ATOM 968 C CA . LYS A 1 118 ? -8.198 0.147 11.740 1.00 97.25 118 LYS A CA 1
ATOM 969 C C . LYS A 1 118 ? -7.410 0.952 10.717 1.00 97.25 118 LYS A C 1
ATOM 971 O O . LYS A 1 118 ? -7.621 2.157 10.579 1.00 97.25 118 LYS A O 1
ATOM 976 N N . ILE A 1 119 ? -6.547 0.269 9.975 1.00 98.50 119 ILE A N 1
ATOM 977 C CA . ILE A 1 119 ? -5.743 0.870 8.913 1.00 98.50 119 ILE A CA 1
ATOM 978 C C . ILE A 1 119 ? -5.918 0.128 7.592 1.00 98.50 119 ILE A C 1
ATOM 980 O O . ILE A 1 119 ? -6.018 -1.103 7.549 1.00 98.50 119 ILE A O 1
ATOM 984 N N . ILE A 1 120 ? -5.928 0.897 6.511 1.00 98.44 120 ILE A N 1
ATOM 985 C CA . ILE A 1 120 ? -5.863 0.407 5.136 1.00 98.44 120 ILE A CA 1
ATOM 986 C C . ILE A 1 120 ? -4.509 0.826 4.581 1.00 98.44 120 ILE A C 1
ATOM 988 O O . ILE A 1 120 ? -4.162 1.999 4.645 1.00 98.44 120 ILE A O 1
ATOM 992 N N . VAL A 1 121 ? -3.740 -0.113 4.046 1.00 98.62 121 VAL A N 1
ATOM 993 C CA . VAL A 1 121 ? -2.412 0.161 3.496 1.00 98.62 121 VAL A CA 1
ATOM 994 C C . VAL A 1 121 ? -2.421 -0.115 2.003 1.00 98.62 121 VAL A C 1
ATOM 996 O O . VAL A 1 121 ? -2.760 -1.225 1.606 1.00 98.62 121 VAL A O 1
ATOM 999 N N . ILE A 1 122 ? -2.042 0.871 1.194 1.00 98.38 122 ILE A N 1
ATOM 1000 C CA . ILE A 1 122 ? -1.874 0.725 -0.255 1.00 98.38 122 ILE A CA 1
ATOM 1001 C C . ILE A 1 122 ? -0.376 0.698 -0.556 1.00 98.38 122 ILE A C 1
ATOM 1003 O O . ILE A 1 122 ? 0.346 1.630 -0.194 1.00 98.38 122 ILE A O 1
ATOM 1007 N N . MET A 1 123 ? 0.085 -0.389 -1.171 1.00 98.00 123 MET A N 1
ATOM 1008 C CA . MET A 1 123 ? 1.494 -0.626 -1.494 1.00 98.00 123 MET A CA 1
ATOM 1009 C C . MET A 1 123 ? 1.630 -1.594 -2.672 1.00 98.00 123 MET A C 1
ATOM 1011 O O . MET A 1 123 ? 0.671 -2.284 -3.029 1.00 98.00 123 MET A O 1
ATOM 1015 N N . GLY A 1 124 ? 2.836 -1.720 -3.218 1.00 96.94 124 GLY A N 1
ATOM 1016 C CA . GLY A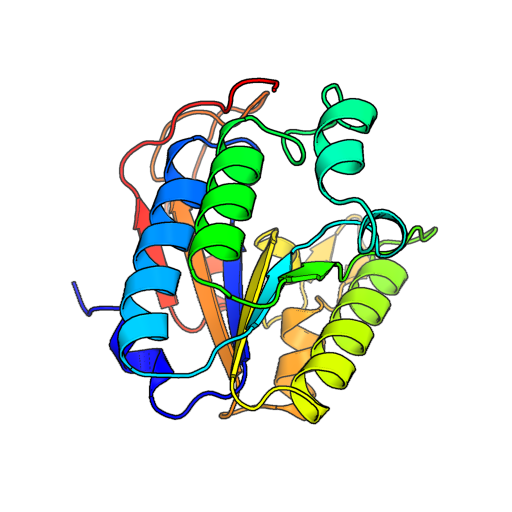 1 124 ? 3.132 -2.702 -4.256 1.00 96.94 124 GLY A CA 1
ATOM 1017 C C . GLY A 1 124 ? 2.773 -4.131 -3.832 1.00 96.94 124 GLY A C 1
ATOM 1018 O O . GLY A 1 124 ? 2.974 -4.537 -2.682 1.00 96.94 124 GLY A O 1
ATOM 1019 N N . GLU A 1 125 ? 2.255 -4.936 -4.760 1.00 96.62 125 GLU A N 1
ATOM 1020 C CA . GLU A 1 125 ? 1.821 -6.310 -4.463 1.00 96.62 125 GLU A CA 1
ATOM 1021 C C . GLU A 1 125 ? 2.939 -7.196 -3.901 1.00 96.62 125 GLU A C 1
ATOM 1023 O O . GLU A 1 125 ? 2.704 -8.034 -3.028 1.00 96.62 125 GLU A O 1
ATOM 1028 N N . VAL A 1 126 ? 4.177 -6.949 -4.321 1.00 96.38 126 VAL A N 1
ATOM 1029 C CA . VAL A 1 126 ? 5.364 -7.622 -3.794 1.00 96.38 126 VAL A CA 1
ATOM 1030 C C . VAL A 1 126 ? 5.510 -7.392 -2.288 1.00 96.38 126 VAL A C 1
ATOM 1032 O O . VAL A 1 126 ? 5.696 -8.355 -1.543 1.00 96.38 126 VAL A O 1
ATOM 1035 N N . HIS A 1 127 ? 5.345 -6.146 -1.837 1.00 98.06 127 HIS A N 1
ATOM 1036 C CA . HIS A 1 127 ? 5.421 -5.750 -0.430 1.00 98.06 127 HIS A CA 1
ATOM 1037 C C . HIS A 1 127 ? 4.259 -6.324 0.389 1.00 98.06 127 HIS A C 1
ATOM 1039 O O . HIS A 1 127 ? 4.450 -6.783 1.515 1.00 98.06 127 HIS A O 1
ATOM 1045 N N . ALA A 1 128 ? 3.054 -6.365 -0.187 1.00 98.31 128 ALA A N 1
ATOM 1046 C CA . ALA A 1 128 ? 1.845 -6.856 0.480 1.00 98.31 128 ALA A CA 1
ATOM 1047 C C . ALA A 1 128 ? 1.763 -8.394 0.600 1.00 98.31 128 ALA A C 1
ATOM 1049 O O . ALA A 1 128 ? 0.881 -8.916 1.295 1.00 98.31 128 ALA A O 1
ATOM 1050 N N . SER A 1 129 ? 2.661 -9.130 -0.061 1.00 98.06 129 SER A N 1
ATOM 1051 C CA . SER A 1 129 ? 2.723 -10.595 -0.021 1.00 98.06 129 SER A CA 1
ATOM 1052 C C . SER A 1 129 ? 2.876 -11.133 1.403 1.00 98.06 129 SER A C 1
ATOM 1054 O O . SER A 1 129 ? 3.724 -10.680 2.169 1.00 98.06 129 SER A O 1
ATOM 1056 N N . LYS A 1 130 ? 2.114 -12.178 1.754 1.00 98.12 130 LYS A N 1
ATOM 1057 C CA . LYS A 1 130 ? 2.239 -12.874 3.050 1.00 98.12 130 LYS A CA 1
ATOM 1058 C C . LYS A 1 130 ? 3.166 -14.081 3.017 1.00 98.12 130 LYS A C 1
ATOM 1060 O O . LYS A 1 130 ? 3.192 -14.836 3.989 1.00 98.12 130 LYS A O 1
ATOM 1065 N N . LYS A 1 131 ? 3.876 -14.321 1.916 1.00 98.06 131 LYS A N 1
ATOM 1066 C CA . LYS A 1 131 ? 4.856 -15.405 1.806 1.00 98.06 131 LYS A CA 1
ATOM 1067 C C . LYS A 1 131 ? 6.209 -14.853 1.357 1.00 98.06 131 LYS A C 1
ATOM 1069 O O . LYS A 1 131 ? 6.244 -13.884 0.594 1.00 98.06 131 LYS A O 1
ATOM 1074 N N . PRO A 1 132 ? 7.317 -15.451 1.827 1.00 97.81 132 PRO A N 1
ATOM 1075 C CA . PRO A 1 132 ? 8.631 -15.136 1.297 1.00 97.81 132 PRO A CA 1
ATOM 1076 C C . PRO A 1 132 ? 8.741 -15.605 -0.156 1.00 97.81 132 PRO A C 1
ATOM 1078 O O . PRO A 1 132 ? 8.064 -16.552 -0.557 1.00 97.81 132 PRO A O 1
ATOM 1081 N N . PHE A 1 133 ? 9.626 -14.979 -0.922 1.00 95.75 133 PHE A N 1
ATOM 1082 C CA . PHE A 1 133 ? 9.919 -15.366 -2.303 1.00 95.75 133 PHE A CA 1
ATOM 1083 C C . PHE A 1 133 ? 11.406 -15.161 -2.617 1.00 95.75 133 PHE A C 1
ATOM 1085 O O . PHE A 1 133 ? 12.136 -14.543 -1.839 1.00 95.75 133 PHE A O 1
ATOM 1092 N N . MET A 1 134 ? 11.867 -15.714 -3.738 1.00 95.12 134 MET A N 1
ATOM 1093 C CA . MET A 1 134 ? 13.245 -15.554 -4.206 1.00 95.12 134 MET A CA 1
ATOM 1094 C C . MET A 1 134 ? 13.334 -14.392 -5.198 1.00 95.12 134 MET A C 1
ATOM 1096 O O . MET A 1 134 ? 12.581 -14.350 -6.165 1.00 95.12 134 MET A O 1
ATOM 1100 N N . TRP A 1 135 ? 14.277 -13.474 -4.990 1.00 90.31 135 TRP A N 1
ATOM 1101 C CA . TRP A 1 135 ? 14.601 -12.387 -5.915 1.00 90.31 135 TRP A CA 1
ATOM 1102 C C . TRP A 1 135 ? 16.116 -12.294 -6.075 1.00 90.31 135 TRP A C 1
ATOM 1104 O O . TRP A 1 135 ? 16.825 -12.079 -5.093 1.00 90.31 135 TRP A O 1
ATOM 1114 N N . LYS A 1 136 ? 16.631 -12.454 -7.305 1.00 91.25 136 LYS A N 1
ATOM 1115 C CA . LYS A 1 136 ? 18.078 -12.390 -7.600 1.00 91.25 136 LYS A CA 1
ATOM 1116 C C . LYS A 1 136 ? 18.881 -13.327 -6.678 1.00 91.25 136 LYS A C 1
ATOM 1118 O O . LYS A 1 136 ? 19.848 -12.909 -6.048 1.00 91.25 136 LYS A O 1
ATOM 1123 N N . ASN A 1 137 ? 18.419 -14.574 -6.540 1.00 94.56 137 ASN A N 1
ATOM 1124 C CA . ASN A 1 137 ? 18.983 -15.609 -5.656 1.00 94.56 137 ASN A CA 1
ATOM 1125 C C . ASN A 1 137 ? 19.013 -15.260 -4.157 1.00 94.56 137 ASN A C 1
ATOM 1127 O O . ASN A 1 137 ? 19.632 -15.969 -3.368 1.00 94.56 137 ASN A O 1
ATOM 1131 N N . LYS A 1 138 ? 18.311 -14.206 -3.732 1.00 95.75 138 LYS A N 1
ATOM 1132 C CA . LYS A 1 138 ? 18.140 -13.848 -2.323 1.00 95.75 138 LYS A CA 1
ATOM 1133 C C . LYS A 1 138 ? 16.707 -14.116 -1.893 1.00 95.75 138 LYS A C 1
ATOM 1135 O O . LYS A 1 138 ? 15.762 -13.785 -2.605 1.00 95.75 138 LYS A O 1
ATOM 1140 N N . LYS A 1 139 ? 16.543 -14.696 -0.707 1.00 97.75 139 LYS A N 1
ATOM 1141 C CA . LYS A 1 139 ? 15.228 -14.856 -0.089 1.00 97.75 139 LYS A CA 1
ATOM 1142 C C . LYS A 1 139 ? 14.785 -13.518 0.494 1.00 97.75 139 LYS A C 1
ATOM 1144 O O . LYS A 1 139 ? 15.478 -12.967 1.346 1.00 97.75 139 LYS A O 1
ATOM 1149 N N . ILE A 1 140 ? 13.644 -13.017 0.038 1.00 98.06 140 ILE A N 1
ATOM 1150 C CA . ILE A 1 140 ? 13.021 -11.788 0.531 1.00 98.06 140 ILE A CA 1
ATOM 1151 C C . ILE A 1 140 ? 11.861 -12.155 1.453 1.00 98.06 140 ILE A C 1
ATOM 1153 O O . ILE A 1 140 ? 11.078 -13.063 1.160 1.00 98.06 140 ILE A O 1
ATOM 1157 N N . PHE A 1 141 ? 11.755 -11.439 2.569 1.00 98.44 141 PHE A N 1
ATOM 1158 C CA . PHE A 1 141 ? 10.648 -11.507 3.516 1.00 98.44 141 PHE A CA 1
ATOM 1159 C C . PHE A 1 141 ? 9.842 -10.210 3.428 1.00 98.44 141 PHE A C 1
ATOM 1161 O O . PHE A 1 141 ? 10.261 -9.216 4.024 1.00 98.44 141 PHE A O 1
ATOM 1168 N N . PRO A 1 142 ? 8.716 -10.206 2.693 1.00 98.50 142 PRO A N 1
ATOM 1169 C CA . 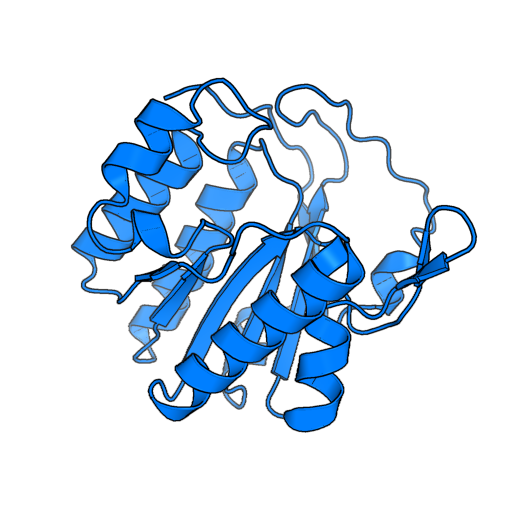PRO A 1 142 ? 7.965 -8.984 2.426 1.00 98.50 142 PRO A CA 1
ATOM 1170 C C . PRO A 1 142 ? 7.338 -8.380 3.673 1.00 98.50 142 PRO A C 1
ATOM 1172 O O . PRO A 1 142 ? 7.065 -9.096 4.643 1.00 98.50 142 PRO A O 1
ATOM 1175 N N . ALA A 1 143 ? 7.023 -7.090 3.624 1.00 98.75 143 ALA A N 1
ATOM 1176 C CA . ALA A 1 143 ? 6.358 -6.391 4.714 1.00 98.75 143 ALA A CA 1
ATOM 1177 C C . ALA A 1 143 ? 5.074 -7.115 5.149 1.00 98.75 143 ALA A C 1
ATOM 1179 O O . ALA A 1 143 ? 4.870 -7.361 6.337 1.00 98.75 143 ALA A O 1
ATOM 1180 N N . GLY A 1 144 ? 4.253 -7.566 4.196 1.00 98.69 144 GLY A N 1
ATOM 1181 C CA . GLY A 1 144 ? 3.042 -8.343 4.455 1.00 98.69 144 GLY A CA 1
ATOM 1182 C C . GLY A 1 144 ? 3.306 -9.652 5.204 1.00 98.69 144 GLY A C 1
ATOM 1183 O O . GLY A 1 144 ? 2.543 -10.009 6.101 1.00 98.69 144 GLY A O 1
ATOM 1184 N N . TYR A 1 145 ? 4.409 -10.346 4.916 1.00 98.69 145 TYR A N 1
ATOM 1185 C CA . TYR A 1 145 ? 4.827 -11.550 5.639 1.00 98.69 145 TYR A CA 1
ATOM 1186 C C . TYR A 1 145 ? 5.238 -11.218 7.076 1.00 98.69 145 TYR A C 1
ATOM 1188 O O . TYR A 1 145 ? 4.803 -11.892 8.014 1.00 98.69 145 TYR A O 1
ATOM 1196 N N . LEU A 1 146 ? 6.047 -10.171 7.254 1.00 98.75 146 LEU A N 1
ATOM 1197 C CA . LEU A 1 146 ? 6.524 -9.726 8.565 1.00 98.75 146 LEU A CA 1
ATOM 1198 C C . LEU A 1 146 ? 5.359 -9.273 9.460 1.00 98.75 146 LEU A C 1
ATOM 1200 O O . LEU A 1 146 ? 5.268 -9.691 10.613 1.00 98.75 146 LEU A O 1
ATOM 1204 N N . ILE A 1 147 ? 4.413 -8.504 8.914 1.00 98.69 147 ILE A N 1
ATOM 1205 C CA . ILE A 1 147 ? 3.200 -8.077 9.626 1.00 98.69 147 ILE A CA 1
ATOM 1206 C C . ILE A 1 147 ? 2.315 -9.286 9.945 1.00 98.69 147 ILE A C 1
ATOM 1208 O O . ILE A 1 147 ? 1.822 -9.403 11.067 1.00 98.69 147 ILE A O 1
ATOM 1212 N N . ASN A 1 148 ? 2.138 -10.221 9.003 1.00 98.44 148 ASN A N 1
ATOM 1213 C CA . ASN A 1 148 ? 1.319 -11.418 9.215 1.00 98.44 148 ASN A CA 1
ATOM 1214 C C . ASN A 1 148 ? 1.843 -12.291 10.362 1.00 98.44 148 ASN A C 1
ATOM 1216 O O . ASN A 1 148 ? 1.037 -12.861 11.093 1.00 98.44 148 ASN A O 1
ATOM 1220 N N . LYS A 1 149 ? 3.165 -12.375 10.563 1.00 98.44 149 LYS A N 1
ATOM 1221 C CA . LYS A 1 149 ? 3.750 -13.085 11.714 1.00 98.44 149 LYS A CA 1
ATOM 1222 C C . LYS A 1 149 ? 3.315 -12.508 13.063 1.00 98.44 149 LYS A C 1
ATOM 1224 O O . LYS A 1 149 ? 3.185 -13.262 14.017 1.00 98.44 149 LYS A O 1
ATOM 1229 N N . ILE A 1 150 ? 3.088 -11.197 13.133 1.00 98.25 150 ILE A N 1
ATOM 1230 C CA . ILE A 1 150 ? 2.761 -10.487 14.378 1.00 98.25 150 ILE A CA 1
ATOM 1231 C C . ILE A 1 150 ? 1.246 -10.364 14.565 1.00 98.25 150 ILE A C 1
ATOM 1233 O O . ILE A 1 150 ? 0.722 -10.601 15.649 1.00 98.25 150 ILE A O 1
ATOM 1237 N N . LYS A 1 151 ? 0.518 -9.984 13.511 1.00 97.44 151 LYS A N 1
ATOM 1238 C CA . LYS A 1 151 ? -0.922 -9.692 13.575 1.00 97.44 151 LYS A CA 1
ATOM 1239 C C . LYS A 1 151 ? -1.797 -10.890 13.212 1.00 97.44 151 LYS A C 1
ATOM 1241 O O . LYS A 1 151 ? -2.961 -10.928 13.613 1.00 97.44 151 LYS A O 1
ATOM 1246 N N . GLY A 1 152 ? -1.268 -11.871 12.480 1.00 96.38 152 GLY A N 1
ATOM 1247 C CA . GLY A 1 152 ? -1.962 -13.103 12.107 1.00 96.38 152 GLY A CA 1
ATOM 1248 C C . GLY A 1 152 ? -3.383 -12.851 11.602 1.00 96.38 152 GLY A C 1
ATOM 1249 O O . GLY A 1 152 ? -3.608 -12.128 10.634 1.00 96.38 152 GLY A O 1
ATOM 1250 N N . ARG A 1 153 ? -4.372 -13.406 12.312 1.00 96.06 153 ARG A N 1
ATOM 1251 C CA . ARG A 1 153 ? -5.799 -13.302 11.958 1.00 96.06 153 ARG A CA 1
ATOM 1252 C C . ARG A 1 153 ? -6.362 -11.876 11.999 1.00 96.06 153 ARG A C 1
ATOM 1254 O O . ARG A 1 153 ? -7.434 -11.668 11.433 1.00 96.06 153 ARG A O 1
ATOM 1261 N N . LYS A 1 154 ? -5.683 -10.914 12.631 1.00 97.06 154 LYS A N 1
ATOM 1262 C CA . LYS A 1 154 ? -6.078 -9.492 12.669 1.00 97.06 154 LYS A CA 1
ATOM 1263 C C . LYS A 1 154 ? -5.697 -8.733 11.397 1.00 97.06 154 LYS A C 1
ATOM 1265 O O . LYS A 1 154 ? -6.110 -7.588 11.230 1.00 97.06 154 LYS A O 1
ATOM 1270 N N . MET A 1 155 ? -4.940 -9.360 10.500 1.00 97.50 155 MET A N 1
ATOM 1271 C CA . MET A 1 155 ? -4.584 -8.814 9.197 1.00 97.50 155 MET A CA 1
ATOM 1272 C C . MET A 1 155 ? -5.340 -9.542 8.082 1.00 97.50 155 MET A C 1
ATOM 1274 O O . MET A 1 155 ? -5.637 -10.736 8.172 1.00 97.50 155 MET A O 1
ATOM 1278 N N . VAL A 1 156 ? -5.623 -8.828 6.999 1.00 97.38 156 VAL A N 1
ATOM 1279 C CA . VAL A 1 156 ? -6.011 -9.416 5.718 1.00 97.38 156 VAL A CA 1
ATOM 1280 C C . VAL A 1 156 ? -5.247 -8.721 4.594 1.00 97.38 156 VAL A C 1
ATOM 1282 O O . VAL A 1 156 ? -4.996 -7.520 4.671 1.00 97.38 156 VAL A O 1
ATOM 1285 N N . SER A 1 157 ? -4.864 -9.471 3.562 1.00 97.69 157 SER A N 1
ATOM 1286 C CA . SER A 1 157 ? -4.258 -8.917 2.352 1.00 97.69 157 SER A CA 1
ATOM 1287 C C . SER A 1 157 ? -5.083 -9.226 1.108 1.00 97.69 157 SER A C 1
ATOM 1289 O O . SER A 1 157 ? -5.567 -10.348 0.918 1.00 97.69 157 SER A O 1
ATOM 1291 N N . ILE A 1 158 ? -5.225 -8.218 0.257 1.00 97.31 158 ILE A N 1
ATOM 1292 C CA . ILE A 1 158 ? -5.876 -8.289 -1.043 1.00 97.31 158 ILE A CA 1
ATOM 1293 C C . ILE A 1 158 ? -4.856 -7.962 -2.113 1.00 97.31 158 ILE A C 1
ATOM 1295 O O . ILE A 1 158 ? -4.175 -6.948 -2.024 1.00 97.31 158 ILE A O 1
ATOM 1299 N N . ARG A 1 159 ? -4.799 -8.798 -3.143 1.00 96.81 159 ARG A N 1
ATOM 1300 C CA . ARG A 1 159 ? -4.108 -8.481 -4.388 1.00 96.81 159 ARG A CA 1
ATOM 1301 C C . ARG A 1 159 ? -5.096 -7.895 -5.381 1.00 96.81 159 ARG A C 1
ATOM 1303 O O . ARG A 1 159 ? -6.120 -8.528 -5.645 1.00 96.81 159 ARG A O 1
ATOM 1310 N N . VAL A 1 160 ? -4.804 -6.730 -5.941 1.00 95.94 160 VAL A N 1
ATOM 1311 C CA . VAL A 1 160 ? -5.543 -6.176 -7.079 1.00 95.94 160 VAL A CA 1
ATOM 1312 C C . VAL A 1 160 ? -4.801 -6.572 -8.347 1.00 95.94 160 VAL A C 1
ATOM 1314 O O . VAL A 1 160 ? -3.718 -6.070 -8.611 1.00 95.94 160 VAL A O 1
ATOM 1317 N N . LEU A 1 161 ? -5.386 -7.496 -9.108 1.00 95.00 161 LEU A N 1
ATOM 1318 C CA . LEU A 1 161 ? -4.752 -8.126 -10.261 1.00 95.00 161 LEU A CA 1
ATOM 1319 C C . LEU A 1 161 ? -5.472 -7.721 -11.553 1.00 95.00 161 LEU A C 1
ATOM 1321 O O . LEU A 1 161 ? -6.593 -8.188 -11.791 1.00 95.00 161 LEU A O 1
ATOM 1325 N N . PRO A 1 162 ? -4.889 -6.863 -12.400 1.00 94.56 162 PRO A N 1
ATOM 1326 C CA . PRO A 1 162 ? -5.419 -6.645 -13.740 1.00 94.56 162 PRO A CA 1
ATOM 1327 C C . PRO A 1 162 ? -5.416 -7.938 -14.558 1.00 94.56 162 PRO A C 1
ATOM 1329 O O . PRO A 1 162 ? -4.672 -8.856 -14.271 1.00 94.56 162 PRO A O 1
ATOM 1332 N N . LYS A 1 163 ? -6.295 -8.084 -15.549 1.00 92.69 163 LYS A N 1
ATOM 1333 C CA . LYS A 1 163 ? -6.229 -9.214 -16.498 1.00 92.69 163 LYS A CA 1
ATOM 1334 C C . LYS A 1 163 ? -5.520 -8.823 -17.788 1.00 92.69 163 LYS A C 1
ATOM 1336 O O . LYS A 1 163 ? -5.001 -9.687 -18.479 1.00 92.69 163 LYS A O 1
ATOM 1341 N N . SER A 1 164 ? -5.551 -7.537 -18.124 1.00 94.00 164 SER A N 1
ATOM 1342 C CA . SER A 1 164 ? -4.917 -6.957 -19.304 1.00 94.00 164 SER A CA 1
ATOM 1343 C C . SER A 1 164 ? -4.711 -5.456 -19.113 1.00 94.00 164 SER A C 1
ATOM 1345 O O . SER A 1 164 ? -5.282 -4.855 -18.196 1.00 94.00 164 SER A O 1
ATOM 1347 N N . GLY A 1 165 ? -3.948 -4.838 -20.010 1.00 93.38 165 GLY A N 1
ATOM 1348 C CA . GLY A 1 165 ? -3.753 -3.395 -20.038 1.00 93.38 165 GLY A CA 1
ATOM 1349 C C . GLY A 1 165 ? -2.291 -3.003 -19.925 1.00 93.38 165 GLY A C 1
ATOM 1350 O O . GLY A 1 165 ? -1.394 -3.787 -20.230 1.00 93.38 165 GLY A O 1
ATOM 1351 N N . ARG A 1 166 ? -2.065 -1.763 -19.505 1.00 91.56 166 ARG A N 1
ATOM 1352 C CA . ARG A 1 166 ? -0.728 -1.198 -19.320 1.00 91.56 166 ARG A CA 1
ATOM 1353 C C . ARG A 1 166 ? -0.693 -0.407 -18.022 1.00 91.56 166 ARG A C 1
ATOM 1355 O O . ARG A 1 166 ? -1.659 0.289 -17.714 1.00 91.56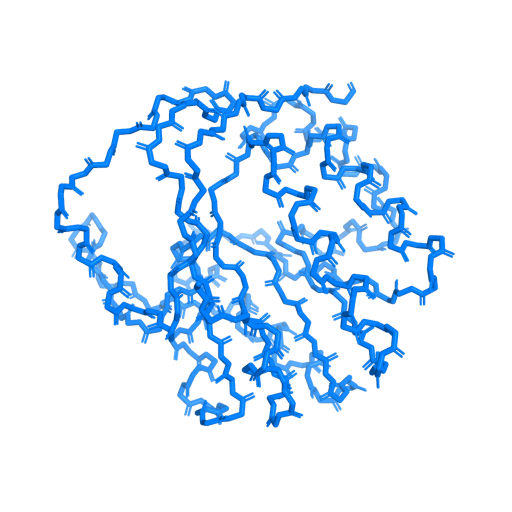 166 ARG A O 1
ATOM 1362 N N . SER A 1 167 ? 0.410 -0.503 -17.295 1.00 90.62 167 SER A N 1
ATOM 1363 C CA . SER A 1 167 ? 0.810 0.517 -16.329 1.00 90.62 167 SER A CA 1
ATOM 1364 C C . SER A 1 167 ? 1.749 1.519 -17.007 1.00 90.62 167 SER A C 1
ATOM 1366 O O . SER A 1 167 ? 2.160 1.296 -18.147 1.00 90.62 167 SER A O 1
ATOM 1368 N N . PHE A 1 168 ? 2.053 2.628 -16.324 1.00 84.19 168 PHE A N 1
ATOM 1369 C CA . PHE A 1 168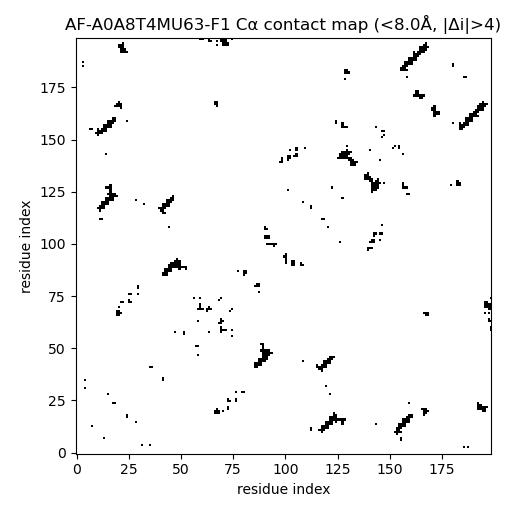 ? 2.799 3.798 -16.807 1.00 84.19 168 PHE A CA 1
ATOM 1370 C C . PHE A 1 168 ? 3.800 3.501 -17.941 1.00 84.19 168 PHE A C 1
ATOM 1372 O O . PHE A 1 168 ? 3.651 4.063 -19.021 1.00 84.19 168 PHE A O 1
ATOM 1379 N N . ASN A 1 169 ? 4.720 2.544 -17.748 1.00 81.25 169 ASN A N 1
ATOM 1380 C CA . ASN A 1 169 ? 5.712 2.140 -18.756 1.00 81.25 169 ASN A CA 1
ATOM 1381 C C . ASN A 1 169 ? 5.787 0.621 -19.010 1.00 81.25 169 ASN A C 1
ATOM 1383 O O . ASN A 1 169 ? 6.781 0.145 -19.554 1.00 81.25 169 ASN A O 1
ATOM 1387 N N . GLN A 1 170 ? 4.779 -0.160 -18.613 1.00 85.69 170 GLN A N 1
ATOM 1388 C CA . GLN A 1 170 ? 4.857 -1.622 -18.686 1.00 85.69 170 GLN A CA 1
ATOM 1389 C C . GLN A 1 170 ? 3.555 -2.235 -19.203 1.00 85.69 170 GLN A C 1
ATOM 1391 O O . GLN A 1 170 ? 2.457 -1.873 -18.777 1.00 85.69 170 GLN A O 1
ATOM 1396 N N . GLU A 1 171 ? 3.672 -3.184 -20.130 1.00 88.69 171 GLU A N 1
ATOM 1397 C CA . GLU A 1 171 ? 2.542 -4.028 -20.507 1.00 88.69 171 GLU A CA 1
ATOM 1398 C C . GLU A 1 171 ? 2.246 -5.043 -19.416 1.00 88.69 171 GLU A C 1
ATOM 1400 O O . GLU A 1 171 ? 3.145 -5.645 -18.825 1.00 88.69 171 GLU A O 1
ATOM 1405 N N . ILE A 1 172 ? 0.962 -5.243 -19.157 1.00 84.94 172 ILE A N 1
ATOM 1406 C CA . ILE A 1 172 ? 0.531 -6.216 -18.173 1.00 84.94 172 ILE A CA 1
ATOM 1407 C C . ILE A 1 172 ? 0.310 -7.545 -18.877 1.00 84.94 172 ILE A C 1
ATOM 1409 O O . ILE A 1 172 ? -0.697 -7.746 -19.560 1.00 84.94 172 ILE A O 1
ATOM 1413 N N . VAL A 1 173 ? 1.256 -8.454 -18.667 1.00 77.31 173 VAL A N 1
ATOM 1414 C CA . VAL A 1 173 ? 1.194 -9.839 -19.127 1.00 77.31 173 VAL A CA 1
ATOM 1415 C C . VAL A 1 173 ? 1.038 -10.725 -17.899 1.00 77.31 173 VAL A C 1
ATOM 1417 O O . VAL A 1 173 ? 1.910 -10.748 -17.033 1.00 77.31 173 VAL A O 1
ATOM 1420 N N . HIS A 1 174 ? -0.083 -11.438 -17.807 1.00 74.06 174 HIS A N 1
ATOM 1421 C CA . HIS A 1 174 ? -0.307 -12.404 -16.736 1.00 74.06 174 HIS A CA 1
ATOM 1422 C C . HIS A 1 174 ? -0.233 -13.827 -17.261 1.00 74.06 174 HIS A C 1
ATOM 1424 O O . HIS A 1 174 ? -0.905 -14.187 -18.229 1.00 74.06 174 HIS A O 1
ATOM 1430 N N . GLU A 1 175 ? 0.533 -14.653 -16.559 1.00 68.69 175 GLU A N 1
ATOM 1431 C CA . GLU A 1 175 ? 0.481 -16.098 -16.718 1.00 68.69 175 GLU A CA 1
ATOM 1432 C C . GLU A 1 175 ? -0.830 -16.643 -16.131 1.00 68.69 175 GLU A C 1
ATOM 1434 O O . GLU A 1 175 ? -1.387 -16.096 -15.172 1.00 68.69 175 GLU A O 1
ATOM 1439 N N . LYS A 1 176 ? -1.352 -17.728 -16.719 1.00 64.94 176 LYS A N 1
ATOM 1440 C CA . LYS A 1 176 ? -2.626 -18.338 -16.298 1.00 64.94 176 LYS A CA 1
ATOM 1441 C C . LYS A 1 176 ? -2.603 -18.800 -14.831 1.00 64.94 176 LYS A C 1
ATOM 1443 O O . LYS A 1 176 ? -3.643 -18.716 -14.178 1.00 64.94 176 LYS A O 1
ATOM 1448 N N . ASP A 1 177 ? -1.427 -19.162 -14.310 1.00 68.00 177 ASP A N 1
ATOM 1449 C CA . ASP A 1 177 ? -1.213 -19.684 -12.956 1.00 68.00 177 ASP A CA 1
ATOM 1450 C C . ASP A 1 177 ? -0.210 -18.841 -12.166 1.00 68.00 177 ASP A C 1
ATOM 1452 O O . ASP A 1 177 ? 0.877 -19.275 -11.789 1.00 68.00 177 ASP A O 1
ATOM 1456 N N . ASP A 1 178 ? -0.594 -17.598 -11.896 1.00 82.50 178 ASP A N 1
ATOM 1457 C CA . ASP A 1 178 ? 0.237 -16.688 -11.122 1.00 82.50 178 ASP A CA 1
ATOM 1458 C C . ASP A 1 178 ? 0.409 -17.189 -9.667 1.00 82.50 178 ASP A C 1
ATOM 1460 O O . ASP A 1 178 ? -0.485 -17.059 -8.815 1.00 82.50 178 ASP A O 1
ATOM 1464 N N . PHE A 1 179 ? 1.591 -17.757 -9.398 1.00 85.88 179 PHE A N 1
ATOM 1465 C CA . PHE A 1 179 ? 2.055 -18.288 -8.109 1.00 85.88 179 PHE A CA 1
ATOM 1466 C C . PHE A 1 179 ? 1.784 -17.337 -6.931 1.00 85.88 179 PHE A C 1
ATOM 1468 O O . PHE A 1 179 ? 1.434 -17.776 -5.822 1.00 85.88 179 PHE A O 1
ATOM 1475 N N . PHE A 1 180 ? 1.868 -16.026 -7.176 1.00 90.50 180 PHE A N 1
ATOM 1476 C CA . PHE A 1 180 ? 1.697 -14.994 -6.160 1.00 90.50 180 PHE A CA 1
ATOM 1477 C C . PHE A 1 180 ? 0.265 -14.912 -5.629 1.00 90.50 180 PHE A C 1
ATOM 1479 O O . PHE A 1 180 ? 0.056 -14.443 -4.513 1.00 90.50 180 PHE A O 1
ATOM 1486 N N . ASN A 1 181 ? -0.739 -15.431 -6.341 1.00 93.38 181 ASN A N 1
ATOM 1487 C CA . ASN A 1 181 ? -2.128 -15.433 -5.865 1.00 93.38 181 ASN A CA 1
ATOM 1488 C C . ASN A 1 181 ? -2.283 -16.134 -4.509 1.00 93.38 181 ASN A C 1
ATOM 1490 O O . ASN A 1 181 ? -3.035 -15.672 -3.649 1.00 93.38 181 ASN A O 1
ATOM 1494 N N . SER A 1 182 ? -1.514 -17.202 -4.274 1.00 94.75 182 SER A N 1
ATOM 1495 C CA . SER A 1 182 ? -1.539 -17.944 -3.007 1.00 94.75 182 SER A CA 1
ATOM 1496 C C . SER A 1 182 ? -0.929 -17.171 -1.825 1.00 94.75 182 SER A C 1
ATOM 1498 O O . SER A 1 182 ? -0.969 -17.644 -0.685 1.00 94.75 182 SER A O 1
ATOM 1500 N N . HIS A 1 183 ? -0.331 -16.001 -2.075 1.00 97.00 183 HIS A N 1
ATOM 1501 C CA . HIS A 1 183 ? 0.295 -15.155 -1.057 1.00 97.00 183 HIS A CA 1
ATOM 1502 C C . HIS A 1 183 ? -0.706 -14.208 -0.384 1.00 97.00 183 HIS A C 1
ATOM 1504 O O . HIS A 1 183 ? -0.363 -13.557 0.605 1.00 97.00 183 HIS A O 1
ATOM 1510 N N . PHE A 1 184 ? -1.946 -14.146 -0.872 1.00 97.06 184 PHE A N 1
ATOM 1511 C CA . PHE A 1 184 ? -2.968 -13.215 -0.402 1.00 97.06 184 PHE A CA 1
ATOM 1512 C C . PHE A 1 184 ? -4.160 -13.937 0.213 1.00 97.06 184 PHE A C 1
ATOM 1514 O O . PHE A 1 184 ? -4.372 -15.127 0.002 1.00 97.06 184 PHE A O 1
ATOM 1521 N N . ASN A 1 185 ? -4.940 -13.229 1.032 1.00 95.69 185 ASN A N 1
ATOM 1522 C CA . ASN A 1 185 ? -6.228 -13.763 1.485 1.00 95.69 185 ASN A CA 1
ATOM 1523 C C . ASN A 1 185 ? -7.280 -13.716 0.377 1.00 95.69 185 ASN A C 1
ATOM 1525 O O . ASN A 1 185 ? -8.194 -14.536 0.371 1.00 95.69 185 ASN A O 1
ATOM 1529 N N . TYR A 1 186 ? -7.177 -12.732 -0.513 1.00 95.38 186 TYR A N 1
ATOM 1530 C CA . TYR A 1 186 ? -8.122 -12.530 -1.596 1.00 95.38 186 TYR A CA 1
ATOM 1531 C C . TYR A 1 186 ? -7.424 -11.925 -2.814 1.00 95.38 186 TYR A C 1
ATOM 1533 O O . TYR A 1 186 ? -6.523 -11.101 -2.673 1.00 95.38 186 TYR A O 1
ATOM 1541 N N . VAL A 1 187 ? -7.871 -12.308 -4.007 1.00 94.69 187 VAL A N 1
ATOM 1542 C CA . VAL A 1 187 ? -7.410 -11.729 -5.272 1.00 94.69 187 VAL A CA 1
ATOM 1543 C C . VAL A 1 187 ? -8.610 -11.084 -5.950 1.00 94.69 187 VAL A C 1
ATOM 1545 O O . VAL A 1 187 ? -9.568 -11.763 -6.325 1.00 94.69 187 VAL A O 1
ATOM 1548 N N . TYR A 1 188 ? -8.571 -9.764 -6.091 1.00 95.00 188 TYR A N 1
ATOM 1549 C CA . TYR A 1 188 ? -9.566 -8.998 -6.822 1.00 95.00 188 TYR A CA 1
ATOM 1550 C C . TYR A 1 188 ? -9.085 -8.789 -8.255 1.00 95.00 188 TYR A C 1
ATOM 1552 O O . TYR A 1 188 ? -8.129 -8.054 -8.490 1.00 95.00 188 TYR A O 1
ATOM 1560 N N . LYS A 1 189 ? -9.749 -9.436 -9.217 1.00 94.25 189 LYS A N 1
ATOM 1561 C CA . LYS A 1 189 ? -9.390 -9.313 -10.632 1.00 94.25 189 LYS A CA 1
ATOM 1562 C C . LYS A 1 189 ? -10.094 -8.114 -11.271 1.00 94.25 189 LYS A C 1
ATOM 1564 O O . LYS A 1 189 ? -11.324 -8.078 -11.279 1.00 94.25 189 LYS A O 1
ATOM 1569 N N . ILE A 1 190 ? -9.338 -7.190 -11.861 1.00 94.31 190 ILE A N 1
ATOM 1570 C CA . ILE A 1 190 ? -9.862 -6.095 -12.694 1.00 94.31 190 ILE A CA 1
ATOM 1571 C C . ILE A 1 190 ? -9.647 -6.430 -14.175 1.00 94.31 190 ILE A C 1
ATOM 1573 O O . ILE A 1 190 ? -8.608 -6.953 -14.550 1.00 94.31 190 ILE A O 1
ATOM 1577 N N . ASN A 1 191 ? -10.647 -6.212 -15.033 1.00 93.00 191 ASN A N 1
ATOM 1578 C CA . ASN A 1 191 ? -10.598 -6.723 -16.411 1.00 93.00 191 ASN A CA 1
ATOM 1579 C C . ASN A 1 191 ? -9.513 -6.052 -17.267 1.00 93.00 191 ASN A C 1
ATOM 1581 O O . ASN A 1 191 ? -8.774 -6.733 -17.976 1.00 93.00 191 ASN A O 1
ATOM 1585 N N . LYS A 1 192 ? -9.419 -4.726 -17.200 1.00 94.81 192 LYS A N 1
ATOM 1586 C CA . LYS A 1 192 ? -8.470 -3.937 -17.978 1.00 94.81 192 LYS A CA 1
ATOM 1587 C C . LYS A 1 192 ? -8.060 -2.717 -17.168 1.00 94.81 192 LYS A C 1
ATOM 1589 O O . LYS A 1 192 ? -8.906 -2.153 -16.476 1.00 94.81 192 LYS A O 1
ATOM 1594 N N . VAL A 1 193 ? -6.793 -2.339 -17.270 1.00 95.88 193 VAL A N 1
ATOM 1595 C CA . VAL A 1 193 ? -6.277 -1.074 -16.737 1.00 95.88 193 VAL A CA 1
ATOM 1596 C C . VAL A 1 193 ? -5.590 -0.255 -17.822 1.00 95.88 193 VAL A C 1
ATOM 1598 O O . VAL A 1 193 ? -5.196 -0.779 -18.871 1.00 95.88 193 VAL A O 1
ATOM 1601 N N . SER A 1 194 ? -5.460 1.036 -17.570 1.00 95.19 194 SER A N 1
ATOM 1602 C CA . SER A 1 194 ? -4.801 2.001 -18.436 1.00 95.19 194 SER A CA 1
ATOM 1603 C C . SER A 1 194 ? -3.656 2.702 -17.695 1.00 95.19 194 SER A C 1
ATOM 1605 O O . SER A 1 194 ? -3.702 2.821 -16.464 1.00 95.19 194 SER A O 1
ATOM 1607 N N . PRO A 1 195 ? -2.613 3.151 -18.420 1.00 93.12 195 PRO A N 1
ATOM 1608 C CA . PRO A 1 195 ? -1.448 3.762 -17.800 1.00 93.12 195 PRO A CA 1
ATOM 1609 C C . PRO A 1 195 ? -1.840 5.103 -17.184 1.00 93.12 195 PRO A C 1
ATOM 1611 O O . PRO A 1 195 ? -2.564 5.889 -17.798 1.00 93.12 195 PRO A O 1
ATOM 1614 N N . SER A 1 196 ? -1.368 5.355 -15.969 1.00 90.88 196 SER A N 1
ATOM 1615 C CA . SER A 1 196 ? -1.574 6.615 -15.254 1.00 90.88 196 SER A CA 1
ATOM 1616 C C . SER A 1 196 ? -1.004 7.821 -15.998 1.00 90.88 196 SER A C 1
ATOM 1618 O O . SER A 1 196 ? -0.080 7.686 -16.802 1.00 90.88 196 SER A O 1
ATOM 1620 N N . GLN A 1 197 ? -1.514 9.011 -15.687 1.00 84.50 197 GLN A N 1
ATOM 1621 C CA . GLN A 1 197 ? -0.952 10.266 -16.189 1.00 84.50 197 GLN A CA 1
ATOM 1622 C C . GLN A 1 197 ? 0.009 10.874 -15.171 1.00 84.50 197 GLN A C 1
ATOM 1624 O O . GLN A 1 197 ? -0.218 10.789 -13.958 1.00 84.50 197 GLN A O 1
ATOM 1629 N N . LEU A 1 198 ? 1.067 11.506 -15.679 1.00 81.06 198 LEU A N 1
ATOM 1630 C CA . LEU A 1 198 ? 1.874 12.386 -14.847 1.00 81.06 198 LEU A CA 1
ATOM 1631 C C . LEU A 1 198 ? 1.011 13.567 -14.367 1.00 81.06 198 LEU A C 1
ATOM 1633 O O . LEU A 1 198 ? 0.074 13.950 -15.080 1.00 81.06 198 LEU A O 1
ATOM 1637 N N . PRO A 1 199 ? 1.243 14.043 -13.135 1.00 71.69 199 PRO A N 1
ATOM 1638 C CA . PRO A 1 199 ? 0.467 15.111 -12.518 1.00 71.69 199 PRO A CA 1
ATOM 1639 C C . PRO A 1 199 ? 0.527 16.436 -13.283 1.00 71.69 199 PRO A C 1
ATOM 1641 O O . PRO A 1 199 ? 1.535 16.696 -13.975 1.00 71.69 199 PRO A O 1
#

Solvent-accessible surface area (backbone atoms only — not comparable to full-atom values): 10564 Å² total; per-residue (Å²): 131,86,66,72,70,73,67,48,78,78,32,36,37,39,33,38,9,34,67,64,10,34,42,53,58,40,52,50,51,44,53,52,50,53,64,46,51,77,79,38,83,51,34,40,35,37,74,36,48,46,86,31,58,87,44,57,70,53,45,38,64,76,35,36,87,53,86,34,68,25,21,38,43,47,52,51,37,53,54,53,40,49,76,70,70,41,51,76,40,42,37,30,69,96,64,95,42,70,59,57,40,21,52,46,36,27,51,44,51,52,58,48,53,74,77,36,81,23,38,39,34,47,38,48,37,71,43,33,20,49,47,66,49,79,54,94,93,37,81,42,61,20,18,28,24,59,41,39,74,76,47,43,85,33,41,47,28,35,34,52,40,64,64,31,43,28,27,55,91,42,78,50,80,74,66,97,77,57,73,67,59,80,30,36,79,40,76,48,76,41,74,67,39,43,48,36,48,65,94

pLDDT: mean 93.1, std 8.13, range [55.0, 98.75]